Protein AF-A0A7W1DVF1-F1 (afdb_monomer_lite)

Structure (mmCIF, N/CA/C/O backbone):
data_AF-A0A7W1DVF1-F1
#
_entry.id   AF-A0A7W1DVF1-F1
#
loop_
_atom_site.group_PDB
_atom_site.id
_atom_site.type_symbol
_atom_site.label_atom_id
_atom_site.label_alt_id
_atom_site.label_comp_id
_atom_site.label_asym_id
_atom_site.label_entity_id
_atom_site.label_seq_id
_atom_site.pdbx_PDB_ins_code
_atom_site.Cartn_x
_atom_site.Cartn_y
_atom_site.Cartn_z
_atom_site.occupancy
_atom_site.B_iso_or_equiv
_atom_site.auth_seq_id
_atom_site.auth_comp_id
_atom_site.auth_asym_id
_atom_site.auth_atom_id
_atom_site.pdbx_PDB_model_num
ATOM 1 N N . MET A 1 1 ? 53.548 19.455 -92.569 1.00 39.97 1 MET A N 1
ATOM 2 C CA . MET A 1 1 ? 53.448 19.948 -91.179 1.00 39.97 1 MET A CA 1
ATOM 3 C C . MET A 1 1 ? 52.040 19.669 -90.678 1.00 39.97 1 MET A C 1
ATOM 5 O O . MET A 1 1 ? 51.101 19.777 -91.451 1.00 39.97 1 MET A O 1
ATOM 9 N N . SER A 1 2 ? 51.961 19.181 -89.444 1.00 40.06 2 SER A N 1
ATOM 10 C CA . SER A 1 2 ? 50.906 18.385 -88.811 1.00 40.06 2 SER A CA 1
ATOM 11 C C . SER A 1 2 ? 49.472 18.931 -88.834 1.00 40.06 2 SER A C 1
ATOM 13 O O . SER A 1 2 ? 49.220 20.054 -88.412 1.00 40.06 2 SER A O 1
ATOM 15 N N . HIS A 1 3 ? 48.523 18.054 -89.182 1.00 35.19 3 HIS A N 1
ATOM 16 C CA . HIS A 1 3 ? 47.129 18.127 -88.738 1.00 35.19 3 HIS A CA 1
ATOM 17 C C . HIS A 1 3 ? 47.035 17.532 -87.324 1.00 35.19 3 HIS A C 1
ATOM 19 O O . HIS A 1 3 ? 47.303 16.346 -87.136 1.00 35.19 3 HIS A O 1
ATOM 25 N N . ALA A 1 4 ? 46.682 18.346 -86.327 1.00 39.34 4 ALA A N 1
ATOM 26 C CA . ALA A 1 4 ? 46.471 17.904 -84.950 1.00 39.34 4 ALA A CA 1
ATOM 27 C C . ALA A 1 4 ? 44.970 17.738 -84.666 1.00 39.34 4 ALA A C 1
ATOM 29 O O . ALA A 1 4 ? 44.208 18.702 -84.616 1.00 39.34 4 ALA A O 1
ATOM 30 N N . THR A 1 5 ? 44.565 16.483 -84.497 1.00 39.56 5 THR A N 1
ATOM 31 C CA . THR A 1 5 ? 43.221 16.022 -84.137 1.00 39.56 5 THR A CA 1
ATOM 32 C C . THR A 1 5 ? 42.870 16.404 -82.694 1.00 39.56 5 THR A C 1
ATOM 34 O O . THR A 1 5 ? 43.594 16.060 -81.760 1.00 39.56 5 THR A O 1
ATOM 37 N N . LEU A 1 6 ? 41.731 17.080 -82.498 1.00 41.16 6 LEU A N 1
ATOM 38 C CA . LEU A 1 6 ? 41.139 17.355 -81.184 1.00 41.16 6 LEU A CA 1
ATOM 39 C C . LEU A 1 6 ? 40.682 16.053 -80.501 1.00 41.16 6 LEU A C 1
ATOM 41 O O . LEU A 1 6 ? 39.699 15.440 -80.913 1.00 41.16 6 LEU A O 1
ATOM 45 N N . ILE A 1 7 ? 41.333 15.677 -79.399 1.00 41.75 7 ILE A N 1
ATOM 46 C CA . ILE A 1 7 ? 40.832 14.656 -78.469 1.00 41.75 7 ILE A CA 1
ATOM 47 C C . ILE A 1 7 ? 39.989 15.360 -77.396 1.00 41.75 7 ILE A C 1
ATOM 49 O O . ILE A 1 7 ? 40.512 15.988 -76.474 1.00 41.75 7 ILE A O 1
ATOM 53 N N . ARG A 1 8 ? 38.660 15.251 -77.516 1.00 42.44 8 ARG A N 1
ATOM 54 C CA . ARG A 1 8 ? 37.693 15.623 -76.470 1.00 42.44 8 ARG A CA 1
ATOM 55 C C . ARG A 1 8 ? 37.901 14.708 -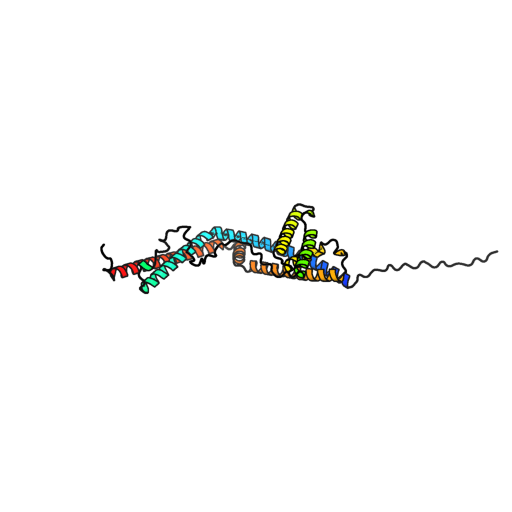75.254 1.00 42.44 8 ARG A C 1
ATOM 57 O O . ARG A 1 8 ? 37.609 13.516 -75.321 1.00 42.44 8 ARG A O 1
ATOM 64 N N . ARG A 1 9 ? 38.381 15.256 -74.134 1.00 42.12 9 ARG A N 1
ATOM 65 C CA . ARG A 1 9 ? 38.395 14.554 -72.839 1.00 42.12 9 ARG A CA 1
ATOM 66 C C . ARG A 1 9 ? 36.960 14.436 -72.311 1.00 42.12 9 ARG A C 1
ATOM 68 O O . ARG A 1 9 ? 36.291 15.443 -72.097 1.00 42.12 9 ARG A O 1
ATOM 75 N N . ARG A 1 10 ? 36.496 13.198 -72.131 1.00 43.16 10 ARG A N 1
ATOM 76 C CA . ARG A 1 10 ? 35.228 12.835 -71.478 1.00 43.16 10 ARG A CA 1
ATOM 77 C C . ARG A 1 10 ? 35.328 13.175 -69.976 1.00 43.16 10 ARG A C 1
ATOM 79 O O . ARG A 1 10 ? 36.346 12.822 -69.378 1.00 43.16 10 ARG A O 1
ATOM 86 N N . PRO A 1 11 ? 34.348 13.865 -69.366 1.00 46.62 11 PRO A N 1
ATOM 87 C CA . PRO A 1 11 ? 34.385 14.153 -67.934 1.00 46.62 11 PRO A CA 1
ATOM 88 C C . PRO A 1 11 ? 34.228 12.857 -67.117 1.00 46.62 11 PRO A C 1
ATOM 90 O O . PRO A 1 11 ? 33.552 11.934 -67.582 1.00 46.62 11 PRO A O 1
ATOM 93 N N . PRO A 1 12 ? 34.846 12.762 -65.926 1.00 47.22 12 PRO A N 1
ATOM 94 C CA . PRO A 1 12 ? 34.681 11.612 -65.045 1.00 47.22 12 PRO A CA 1
ATOM 95 C C . PRO A 1 12 ? 33.241 11.571 -64.520 1.00 47.22 12 PRO A C 1
ATOM 97 O O . PRO A 1 12 ? 32.722 12.575 -64.033 1.00 47.22 12 PRO A O 1
ATOM 100 N N . GLU A 1 13 ? 32.585 10.418 -64.646 1.00 44.38 13 GLU A N 1
ATOM 101 C CA . GLU A 1 13 ? 31.254 10.211 -64.075 1.00 44.38 13 GLU A CA 1
ATOM 102 C C . GLU A 1 13 ? 31.314 10.321 -62.543 1.00 44.38 13 GLU A C 1
ATOM 104 O O . GLU A 1 13 ? 32.261 9.815 -61.932 1.00 44.38 13 GLU A O 1
ATOM 109 N N . PRO A 1 14 ? 30.331 10.968 -61.890 1.00 43.38 14 PRO A N 1
ATOM 110 C CA . PRO A 1 14 ? 30.284 10.995 -60.441 1.00 43.38 14 PRO A CA 1
ATOM 111 C C . PRO A 1 14 ? 30.006 9.578 -59.935 1.00 43.38 14 PRO A C 1
ATOM 113 O O . PRO A 1 14 ? 28.932 9.021 -60.176 1.00 43.38 14 PRO A O 1
ATOM 116 N N . SER A 1 15 ? 30.974 9.005 -59.215 1.00 42.91 15 SER A N 1
ATOM 117 C CA . SER A 1 15 ? 30.790 7.800 -58.410 1.00 42.91 15 SER A CA 1
ATOM 118 C C . SER A 1 15 ? 29.524 7.954 -57.573 1.00 42.91 15 SER A C 1
ATOM 120 O O . SER A 1 15 ? 29.488 8.732 -56.619 1.00 42.91 15 SER A O 1
ATOM 122 N N . ARG A 1 16 ? 28.468 7.232 -57.961 1.00 39.06 16 ARG A N 1
ATOM 123 C CA . ARG A 1 16 ? 27.224 7.116 -57.201 1.00 39.06 16 ARG A CA 1
ATOM 124 C C . ARG A 1 16 ? 27.580 6.662 -55.790 1.00 39.06 16 ARG A C 1
ATOM 126 O O . ARG A 1 16 ? 27.908 5.498 -55.575 1.00 39.06 16 ARG A O 1
ATOM 133 N N . ALA A 1 17 ? 27.509 7.584 -54.835 1.00 43.47 17 ALA A N 1
ATOM 134 C CA . ALA A 1 17 ? 27.494 7.248 -53.426 1.00 43.47 17 ALA A CA 1
ATOM 135 C C . ALA A 1 17 ? 26.284 6.335 -53.201 1.00 43.47 17 ALA A C 1
ATOM 137 O O . ALA A 1 17 ? 25.136 6.770 -53.291 1.00 43.47 17 ALA A O 1
ATOM 138 N N . VAL A 1 18 ? 26.543 5.045 -52.989 1.00 44.88 18 VAL A N 1
ATOM 139 C CA . VAL A 1 18 ? 25.522 4.077 -52.595 1.00 44.88 18 VAL A CA 1
ATOM 140 C C . VAL A 1 18 ? 25.071 4.485 -51.198 1.00 44.88 18 VAL A C 1
ATOM 142 O O . VAL A 1 18 ? 25.689 4.123 -50.198 1.00 44.88 18 VAL A O 1
ATOM 145 N N . VAL A 1 19 ? 24.018 5.299 -51.126 1.00 42.88 19 VAL A N 1
ATOM 146 C CA . VAL A 1 19 ? 23.300 5.567 -49.883 1.00 42.88 19 VAL A CA 1
ATOM 147 C C . VAL A 1 19 ? 22.735 4.221 -49.446 1.00 42.88 19 VAL A C 1
ATOM 149 O O . VAL A 1 19 ? 21.757 3.745 -50.017 1.00 42.88 19 VAL A O 1
ATOM 152 N N . ARG A 1 20 ? 23.392 3.562 -48.484 1.00 49.75 20 ARG A N 1
ATOM 153 C CA . ARG A 1 20 ? 22.862 2.359 -47.838 1.00 49.75 20 ARG A CA 1
ATOM 154 C C . ARG A 1 20 ? 21.559 2.757 -47.152 1.00 49.75 20 ARG A C 1
ATOM 156 O O . ARG A 1 20 ? 21.565 3.297 -46.049 1.00 49.75 20 ARG A O 1
ATOM 163 N N . THR A 1 21 ? 20.436 2.563 -47.831 1.00 54.81 21 THR A N 1
ATOM 164 C CA . THR A 1 21 ? 19.120 2.697 -47.221 1.00 54.81 21 THR A CA 1
ATOM 165 C C . THR A 1 21 ? 19.023 1.623 -46.148 1.00 54.81 21 THR A C 1
ATOM 167 O O . THR A 1 21 ? 19.058 0.442 -46.486 1.00 54.81 21 THR A O 1
ATOM 170 N N . GLN A 1 22 ? 18.936 2.035 -44.878 1.00 62.72 22 GLN A N 1
ATOM 171 C CA . GLN A 1 22 ? 18.736 1.115 -43.754 1.00 62.72 22 GLN A CA 1
ATOM 172 C C . GLN A 1 22 ? 17.593 0.152 -44.066 1.00 62.72 22 GLN A C 1
ATOM 174 O O . GLN A 1 22 ? 16.554 0.599 -44.586 1.00 62.72 22 GLN A O 1
ATOM 179 N N . SER A 1 23 ? 17.800 -1.127 -43.750 1.00 79.56 23 SER A N 1
ATOM 180 C CA . SER A 1 23 ? 16.799 -2.171 -43.955 1.00 79.56 23 SER A CA 1
ATOM 181 C C . SER A 1 23 ? 15.522 -1.849 -43.167 1.00 79.56 23 SER A C 1
ATOM 183 O O . SER A 1 23 ? 15.525 -1.070 -42.209 1.00 79.56 23 SER A O 1
ATOM 185 N N . THR A 1 24 ? 14.391 -2.415 -43.582 1.00 83.94 24 THR A N 1
ATOM 186 C CA . THR A 1 24 ? 13.122 -2.276 -42.850 1.00 83.94 24 THR A CA 1
ATOM 187 C C . THR A 1 24 ? 13.257 -2.754 -41.402 1.00 83.94 24 THR A C 1
ATOM 189 O O . THR A 1 24 ? 12.800 -2.061 -40.494 1.00 83.94 24 THR A O 1
ATOM 192 N N . GLU A 1 25 ? 13.968 -3.862 -41.189 1.00 83.56 25 GLU A N 1
ATOM 193 C CA . GLU A 1 25 ? 14.271 -4.426 -39.869 1.00 83.56 25 GLU A CA 1
ATOM 194 C C . GLU A 1 25 ? 15.155 -3.498 -39.020 1.00 83.56 25 GLU A C 1
ATOM 196 O O . GLU A 1 25 ? 14.914 -3.333 -37.827 1.00 83.56 25 GLU A O 1
ATOM 201 N N . GLU A 1 26 ? 16.141 -2.816 -39.617 1.00 87.81 26 GLU A N 1
ATOM 202 C CA . GLU A 1 26 ? 16.994 -1.856 -38.901 1.00 87.81 26 GLU A CA 1
ATOM 203 C C . GLU A 1 26 ? 16.180 -0.665 -38.398 1.00 87.81 26 GLU A C 1
ATOM 205 O O . GLU A 1 26 ? 16.332 -0.241 -37.251 1.00 87.81 26 GLU A O 1
ATOM 210 N N . ARG A 1 27 ? 15.276 -0.136 -39.231 1.00 90.19 27 ARG A N 1
ATOM 211 C CA . ARG A 1 27 ? 14.385 0.967 -38.833 1.00 90.19 27 ARG A CA 1
ATOM 212 C C . ARG A 1 27 ? 13.442 0.547 -37.717 1.00 90.19 27 ARG A C 1
ATOM 214 O O . ARG A 1 27 ? 13.176 1.334 -36.810 1.00 90.19 27 ARG A O 1
ATOM 221 N N . GLU A 1 28 ? 12.931 -0.674 -37.788 1.00 91.50 28 GLU A N 1
ATOM 222 C CA . GLU A 1 28 ? 12.074 -1.243 -36.760 1.00 91.50 28 GLU A CA 1
ATOM 223 C C . GLU A 1 28 ? 12.817 -1.437 -35.437 1.00 91.50 28 GLU A C 1
ATOM 225 O O . GLU A 1 28 ? 12.340 -0.963 -34.406 1.00 91.50 28 GLU A O 1
ATOM 230 N N . TYR A 1 29 ? 14.024 -1.998 -35.461 1.00 90.81 29 TYR A N 1
ATOM 231 C CA . TYR A 1 29 ? 14.869 -2.103 -34.275 1.00 90.81 29 TYR A CA 1
ATOM 232 C C . TYR A 1 29 ? 15.157 -0.726 -33.654 1.00 90.81 29 TYR A C 1
ATOM 234 O O . TYR A 1 29 ? 14.958 -0.528 -32.455 1.00 90.81 29 TYR A O 1
ATOM 242 N N . GLN A 1 30 ? 15.512 0.278 -34.464 1.00 91.31 30 GLN A N 1
ATOM 243 C CA . GLN A 1 30 ? 15.707 1.653 -33.983 1.00 91.31 30 GLN A CA 1
ATOM 244 C C . GLN A 1 30 ? 14.427 2.263 -33.391 1.00 91.31 30 GLN A C 1
ATOM 246 O O . GLN A 1 30 ? 14.484 2.997 -32.401 1.00 91.31 30 GLN A O 1
ATOM 251 N N . ARG A 1 31 ? 13.255 1.953 -33.960 1.00 94.81 31 ARG A N 1
ATOM 252 C CA . ARG A 1 31 ? 11.956 2.357 -33.403 1.00 94.81 31 ARG A CA 1
ATOM 253 C C . ARG A 1 31 ? 11.731 1.727 -32.027 1.00 94.81 31 ARG A C 1
ATOM 255 O O . ARG A 1 31 ? 11.328 2.444 -31.113 1.00 94.81 31 ARG A O 1
ATOM 262 N N . ARG A 1 32 ? 12.023 0.431 -31.863 1.00 93.00 32 ARG A N 1
ATOM 263 C CA . ARG A 1 32 ? 11.903 -0.269 -30.573 1.00 93.00 32 ARG A CA 1
ATOM 264 C C . ARG A 1 32 ? 12.857 0.293 -29.523 1.00 93.00 32 ARG A C 1
ATOM 266 O O . ARG A 1 32 ? 12.416 0.551 -28.413 1.00 93.00 32 ARG A O 1
ATOM 273 N N . LEU A 1 33 ? 14.104 0.609 -29.875 1.00 90.88 33 LEU A N 1
ATOM 274 C CA . LEU A 1 33 ? 15.038 1.260 -28.944 1.00 90.88 33 LEU A CA 1
ATOM 275 C C . LEU A 1 33 ? 14.528 2.621 -28.448 1.00 90.88 33 LEU A C 1
ATOM 277 O O . LEU A 1 33 ? 14.596 2.917 -27.257 1.00 90.88 33 LEU A O 1
ATOM 281 N N . ARG A 1 34 ? 13.964 3.444 -29.342 1.00 94.31 34 ARG A N 1
ATOM 282 C CA . ARG A 1 34 ? 13.333 4.715 -28.941 1.00 94.31 34 ARG A CA 1
ATOM 283 C C . ARG A 1 34 ? 12.124 4.491 -28.035 1.00 94.31 34 ARG A C 1
ATOM 285 O O . ARG A 1 34 ? 11.906 5.285 -27.125 1.00 94.31 34 ARG A O 1
ATOM 292 N N . GLN A 1 35 ? 11.349 3.436 -28.288 1.00 95.69 35 GLN A N 1
ATOM 293 C CA . GLN A 1 35 ? 10.215 3.055 -27.451 1.00 95.69 35 GLN A CA 1
ATOM 294 C C . GLN A 1 35 ? 10.677 2.640 -26.048 1.00 95.69 35 GLN A C 1
ATOM 296 O O . GLN A 1 35 ? 10.133 3.160 -25.080 1.00 95.69 35 GLN A O 1
ATOM 301 N N . ILE A 1 36 ? 11.707 1.796 -25.935 1.00 90.62 36 ILE A N 1
ATOM 302 C CA . ILE A 1 36 ? 12.309 1.396 -24.651 1.00 90.62 36 ILE A CA 1
ATOM 303 C C . ILE A 1 36 ? 12.756 2.637 -23.872 1.00 90.62 36 ILE A C 1
ATOM 305 O O . ILE A 1 36 ? 12.280 2.865 -22.766 1.00 90.62 36 ILE A O 1
ATOM 309 N N . ALA A 1 37 ? 13.541 3.524 -24.490 1.00 87.19 37 ALA A N 1
ATOM 310 C CA . ALA A 1 37 ? 14.018 4.745 -23.836 1.00 87.19 37 ALA A CA 1
ATOM 311 C C . ALA A 1 37 ? 12.891 5.720 -23.428 1.00 87.19 37 ALA A C 1
ATOM 313 O O . ALA A 1 37 ? 13.080 6.578 -22.562 1.00 87.19 37 ALA A O 1
ATOM 314 N N . ALA A 1 38 ? 11.731 5.667 -24.089 1.00 93.62 38 ALA A N 1
ATOM 315 C CA . ALA A 1 38 ? 10.555 6.443 -23.700 1.00 93.62 38 ALA A CA 1
ATOM 316 C C . ALA A 1 38 ? 9.797 5.782 -22.539 1.00 93.62 38 ALA A C 1
ATOM 318 O O . ALA A 1 38 ? 9.299 6.487 -21.662 1.00 93.62 38 ALA A O 1
ATOM 319 N N . LEU A 1 39 ? 9.713 4.450 -22.523 1.00 91.25 39 LEU A N 1
ATOM 320 C CA . LEU A 1 39 ? 9.106 3.693 -21.431 1.00 91.25 39 LEU A CA 1
ATOM 321 C C . LEU A 1 39 ? 9.927 3.804 -20.145 1.00 91.25 39 LEU A C 1
ATOM 323 O O . LEU A 1 39 ? 9.345 4.066 -19.101 1.00 91.25 39 LEU A O 1
ATOM 327 N N . GLU A 1 40 ? 11.254 3.708 -20.229 1.00 85.38 40 GLU A N 1
ATOM 328 C CA . GLU A 1 40 ? 12.169 3.913 -19.099 1.00 85.38 40 GLU A CA 1
ATOM 329 C C . GLU A 1 40 ? 11.977 5.289 -18.458 1.00 85.38 40 GLU A C 1
ATOM 331 O O . GLU A 1 40 ? 11.838 5.398 -17.244 1.00 85.38 40 GLU A O 1
ATOM 336 N N . ARG A 1 41 ? 11.896 6.349 -19.274 1.00 88.94 41 ARG A N 1
ATOM 337 C CA . ARG A 1 41 ? 11.633 7.708 -18.777 1.00 88.94 41 ARG A CA 1
ATOM 338 C C . ARG A 1 41 ? 10.291 7.811 -18.059 1.00 88.94 41 ARG A C 1
ATOM 340 O O . ARG A 1 41 ? 10.250 8.293 -16.935 1.00 88.94 41 ARG A O 1
ATOM 347 N N . ARG A 1 42 ? 9.219 7.298 -18.671 1.00 94.25 42 ARG A N 1
ATOM 348 C CA . ARG A 1 42 ? 7.877 7.280 -18.061 1.00 94.25 42 ARG A CA 1
ATOM 349 C C . ARG A 1 42 ? 7.835 6.474 -16.767 1.00 94.25 42 ARG A C 1
ATOM 351 O O . ARG A 1 42 ? 7.114 6.849 -15.850 1.00 94.25 42 ARG A O 1
ATOM 358 N N . PHE A 1 43 ? 8.561 5.359 -16.714 1.00 90.06 43 PHE A N 1
ATOM 359 C CA . PHE A 1 43 ? 8.675 4.549 -15.510 1.00 90.06 43 PHE A CA 1
ATOM 360 C C . PHE A 1 43 ? 9.358 5.348 -14.402 1.00 90.06 43 PHE A C 1
ATOM 362 O O . PHE A 1 43 ? 8.782 5.475 -13.332 1.00 90.06 43 PHE A O 1
ATOM 369 N N . SER A 1 44 ? 10.514 5.960 -14.676 1.00 81.38 44 SER A N 1
ATOM 370 C CA . SER A 1 44 ? 11.234 6.784 -13.696 1.00 81.38 44 SER A CA 1
ATOM 371 C C . SER A 1 44 ? 10.422 7.987 -13.204 1.00 81.38 44 SER A C 1
ATOM 373 O O . SER A 1 44 ? 10.458 8.302 -12.019 1.00 81.38 44 SER A O 1
ATOM 375 N N . GLU A 1 45 ? 9.679 8.656 -14.092 1.00 92.19 45 GLU A N 1
ATOM 376 C CA . GLU A 1 45 ? 8.782 9.763 -13.727 1.00 92.19 45 GLU A CA 1
ATOM 377 C C . GLU A 1 45 ? 7.678 9.293 -12.768 1.00 92.19 45 GLU A C 1
ATOM 379 O O . GLU A 1 45 ? 7.501 9.866 -11.694 1.00 92.19 45 GLU A O 1
ATOM 384 N N . LEU A 1 46 ? 6.976 8.211 -13.120 1.00 91.44 46 LEU A N 1
ATOM 385 C CA . LEU A 1 46 ? 5.906 7.668 -12.286 1.00 91.44 46 LEU A CA 1
ATOM 386 C C . LEU A 1 46 ? 6.431 7.079 -10.969 1.00 91.44 46 LEU A C 1
ATOM 388 O O . LEU A 1 46 ? 5.769 7.199 -9.942 1.00 91.44 46 LEU A O 1
ATOM 392 N N . ASP A 1 47 ? 7.607 6.455 -10.981 1.00 90.12 47 ASP A N 1
ATOM 393 C CA . ASP A 1 47 ? 8.237 5.884 -9.788 1.00 90.12 47 ASP A CA 1
ATOM 394 C C . ASP A 1 47 ? 8.579 6.990 -8.786 1.00 90.12 47 ASP A C 1
ATOM 396 O O . ASP A 1 47 ? 8.236 6.893 -7.608 1.00 90.12 47 ASP A O 1
ATOM 400 N N . ALA A 1 48 ? 9.131 8.108 -9.268 1.00 85.88 48 ALA A N 1
ATOM 401 C CA . ALA A 1 48 ? 9.364 9.285 -8.440 1.00 85.88 48 ALA A CA 1
ATOM 402 C C . ALA A 1 48 ? 8.057 9.829 -7.831 1.00 85.88 48 ALA A C 1
ATOM 404 O O . ALA A 1 48 ? 8.017 10.131 -6.636 1.00 85.88 48 ALA A O 1
ATOM 405 N N . GLU A 1 49 ? 6.972 9.907 -8.610 1.00 95.06 49 GLU A N 1
ATOM 406 C CA . GLU A 1 49 ? 5.656 10.312 -8.093 1.00 95.06 49 GLU A CA 1
ATOM 407 C C . GLU A 1 49 ? 5.132 9.357 -7.011 1.00 95.06 49 GLU A C 1
ATOM 409 O O . GLU A 1 49 ? 4.631 9.802 -5.974 1.00 95.06 49 GLU A O 1
ATOM 414 N N . VAL A 1 50 ? 5.257 8.046 -7.226 1.00 89.94 50 VAL A N 1
ATOM 415 C CA . VAL A 1 50 ? 4.859 7.011 -6.265 1.00 89.94 50 VAL A CA 1
ATOM 416 C C . VAL A 1 50 ? 5.660 7.124 -4.970 1.00 89.94 50 VAL A C 1
ATOM 418 O O . VAL A 1 50 ? 5.076 7.049 -3.887 1.00 89.94 50 VAL A O 1
ATOM 421 N N . VAL A 1 51 ? 6.976 7.328 -5.056 1.00 88.25 51 VAL A N 1
ATOM 422 C CA . VAL A 1 51 ? 7.854 7.498 -3.889 1.00 88.25 51 VAL A CA 1
ATOM 423 C C . VAL A 1 51 ? 7.452 8.730 -3.081 1.00 88.25 51 VAL A C 1
ATOM 425 O O . VAL A 1 51 ? 7.293 8.633 -1.862 1.00 88.25 51 VAL A O 1
ATOM 428 N N . VAL A 1 52 ? 7.224 9.868 -3.745 1.00 93.44 52 VAL A N 1
ATOM 429 C CA . VAL A 1 52 ? 6.766 11.101 -3.086 1.00 93.44 52 VAL A CA 1
ATOM 430 C C . VAL A 1 52 ? 5.420 10.880 -2.399 1.00 93.44 52 VAL A C 1
ATOM 432 O O . VAL A 1 52 ? 5.263 11.222 -1.225 1.00 93.44 52 VAL A O 1
ATOM 435 N N . LEU A 1 53 ? 4.464 10.256 -3.094 1.00 95.00 53 LEU A N 1
ATOM 436 C CA . LEU A 1 53 ? 3.141 9.979 -2.546 1.00 95.00 53 LEU A CA 1
ATOM 437 C C . LEU A 1 53 ? 3.213 9.050 -1.327 1.00 95.00 53 LEU A C 1
ATOM 439 O O . LEU A 1 53 ? 2.622 9.352 -0.295 1.00 95.00 53 LEU A O 1
ATOM 443 N N . ARG A 1 54 ? 3.963 7.945 -1.408 1.00 94.31 54 ARG A N 1
ATOM 444 C CA . ARG A 1 54 ? 4.178 7.032 -0.272 1.00 94.31 54 ARG A CA 1
ATOM 445 C C . ARG A 1 54 ? 4.792 7.746 0.924 1.00 94.31 54 ARG A C 1
ATOM 447 O O . ARG A 1 54 ? 4.337 7.528 2.043 1.00 94.31 54 ARG A O 1
ATOM 454 N N . GLY A 1 55 ? 5.791 8.595 0.689 1.00 92.12 55 GLY A N 1
ATOM 455 C CA . GLY A 1 55 ? 6.422 9.391 1.736 1.00 92.12 55 GLY A CA 1
ATOM 456 C C . GLY A 1 55 ? 5.419 10.299 2.446 1.00 92.12 55 GLY A C 1
ATOM 457 O O . GLY A 1 55 ? 5.328 10.262 3.672 1.00 92.12 55 GLY A O 1
ATOM 458 N N . ALA A 1 56 ? 4.616 11.047 1.685 1.00 95.38 56 ALA A N 1
ATOM 459 C CA . ALA A 1 56 ? 3.585 11.926 2.236 1.00 95.38 56 ALA A CA 1
ATOM 460 C C . ALA A 1 56 ? 2.522 11.150 3.034 1.00 95.38 56 ALA A C 1
ATOM 462 O O . ALA A 1 56 ? 2.199 11.517 4.164 1.00 95.38 56 ALA A O 1
ATOM 463 N N . LEU A 1 57 ? 2.022 10.036 2.488 1.00 96.81 57 LEU A N 1
ATOM 464 C CA . LEU A 1 57 ? 1.030 9.200 3.170 1.00 96.81 57 LEU A CA 1
ATOM 465 C C . LEU A 1 57 ? 1.590 8.538 4.433 1.00 96.81 57 LEU A C 1
ATOM 467 O O . LEU A 1 57 ? 0.877 8.444 5.426 1.00 96.81 57 LEU A O 1
ATOM 471 N N . GLY A 1 58 ? 2.852 8.103 4.416 1.00 95.00 58 GLY A N 1
ATOM 472 C CA . GLY A 1 58 ? 3.519 7.528 5.584 1.00 95.00 58 GLY A CA 1
ATOM 473 C C . GLY A 1 58 ? 3.711 8.548 6.707 1.00 95.00 58 GLY A C 1
ATOM 474 O O . GLY A 1 58 ? 3.427 8.246 7.864 1.00 95.00 58 GLY A O 1
ATOM 475 N N . GLN A 1 59 ? 4.119 9.774 6.368 1.00 96.25 59 GLN A N 1
ATOM 476 C CA . GLN A 1 59 ? 4.224 10.869 7.337 1.00 96.25 59 GLN A CA 1
ATOM 477 C C . GLN A 1 59 ? 2.860 11.209 7.941 1.00 96.25 59 GLN A C 1
ATOM 479 O O . GLN A 1 59 ? 2.728 11.271 9.161 1.00 96.25 59 GLN A O 1
ATOM 484 N N . PHE A 1 60 ? 1.829 11.359 7.106 1.00 96.88 60 PHE A N 1
ATOM 485 C CA . PHE A 1 60 ? 0.477 11.634 7.588 1.00 96.88 60 PHE A CA 1
ATOM 486 C C . PHE A 1 60 ? -0.069 10.500 8.466 1.00 96.88 60 PHE A C 1
ATOM 488 O O . PHE A 1 60 ? -0.620 10.764 9.529 1.00 96.88 60 PHE A O 1
ATOM 495 N N . ALA A 1 61 ? 0.139 9.239 8.078 1.00 95.19 61 ALA A N 1
ATOM 496 C CA . ALA A 1 61 ? -0.259 8.091 8.888 1.00 95.19 61 ALA A CA 1
ATOM 497 C C . ALA A 1 61 ? 0.430 8.086 10.261 1.00 95.19 61 ALA A C 1
ATOM 499 O O . ALA A 1 61 ? -0.221 7.786 11.256 1.00 95.19 61 ALA A O 1
ATOM 500 N N . SER A 1 62 ? 1.708 8.472 10.333 1.00 96.12 62 SER A N 1
ATOM 501 C CA . SER A 1 62 ? 2.420 8.620 11.606 1.00 96.12 62 SER A CA 1
ATOM 502 C C . SER A 1 62 ? 1.852 9.747 12.470 1.00 96.12 62 SER A C 1
ATOM 504 O O . SER A 1 62 ? 1.791 9.589 13.686 1.00 96.12 62 SER A O 1
ATOM 506 N N . ILE A 1 63 ? 1.414 10.858 11.869 1.00 94.44 63 ILE A N 1
ATOM 507 C CA . ILE A 1 63 ? 0.726 11.939 12.592 1.00 94.44 63 ILE A CA 1
ATOM 508 C C . ILE A 1 63 ? -0.615 11.438 13.139 1.00 94.44 63 ILE A C 1
ATOM 510 O O . ILE A 1 63 ? -0.917 11.672 14.307 1.00 94.44 63 ILE A O 1
ATOM 514 N N . CYS A 1 64 ? -1.401 10.719 12.329 1.00 93.12 64 CYS A N 1
ATOM 515 C CA . CYS A 1 64 ? -2.642 10.098 12.791 1.00 93.12 64 CYS A CA 1
ATOM 516 C C . CYS A 1 64 ? -2.382 9.148 13.964 1.00 93.12 64 CYS A C 1
ATOM 518 O O . CYS A 1 64 ? -3.046 9.256 14.987 1.00 93.12 64 CYS A O 1
ATOM 520 N N . ASP A 1 65 ? -1.410 8.247 13.835 1.00 93.25 65 ASP A N 1
ATOM 521 C CA . ASP A 1 65 ? -1.083 7.267 14.871 1.00 93.25 65 ASP A CA 1
ATOM 522 C C . ASP A 1 65 ? -0.632 7.941 16.175 1.00 93.25 65 ASP A C 1
ATOM 524 O O . ASP A 1 65 ? -1.155 7.633 17.240 1.00 93.25 65 ASP A O 1
ATOM 528 N N . ALA A 1 66 ? 0.235 8.954 16.094 1.00 93.81 66 ALA A N 1
ATOM 529 C CA . ALA A 1 66 ? 0.668 9.715 17.265 1.00 93.81 66 ALA A CA 1
ATOM 530 C C . ALA A 1 66 ? -0.477 10.486 17.944 1.00 93.81 66 ALA A C 1
ATOM 532 O O . ALA A 1 66 ? -0.433 10.711 19.151 1.00 93.81 66 ALA A O 1
ATOM 533 N N . ARG A 1 67 ? -1.487 10.919 17.179 1.00 92.88 67 ARG A N 1
ATOM 534 C CA . ARG A 1 67 ? -2.617 11.691 17.708 1.00 92.88 67 ARG A CA 1
ATOM 535 C C . ARG A 1 67 ? -3.707 10.805 18.305 1.00 92.88 67 ARG A C 1
ATOM 537 O O . ARG A 1 67 ? -4.272 11.156 19.332 1.00 92.88 67 ARG A O 1
ATOM 544 N N . VAL A 1 68 ? -4.024 9.685 17.656 1.00 94.75 68 VAL A N 1
ATOM 545 C CA . VAL A 1 68 ? -5.222 8.886 17.970 1.00 94.75 68 VAL A CA 1
ATOM 546 C C . VAL A 1 68 ? -4.950 7.405 18.240 1.00 94.75 68 VAL A C 1
ATOM 548 O O . VAL A 1 68 ? -5.883 6.651 18.523 1.00 94.75 68 VAL A O 1
ATOM 551 N N . GLY A 1 69 ? -3.695 6.960 18.158 1.00 92.31 69 GLY A N 1
ATOM 552 C CA . GLY A 1 69 ? -3.301 5.563 18.360 1.00 92.31 69 GLY A CA 1
ATOM 553 C C . GLY A 1 69 ? -3.649 5.044 19.755 1.00 92.31 69 GLY A C 1
ATOM 554 O O . GLY A 1 69 ? -4.205 3.948 19.889 1.00 92.31 69 GLY A O 1
ATOM 555 N N . ASP A 1 70 ? -3.430 5.864 20.784 1.00 93.56 70 ASP A N 1
ATOM 556 C CA . ASP A 1 70 ? -3.787 5.532 22.167 1.00 93.56 70 ASP A CA 1
ATOM 557 C C . ASP A 1 70 ? -5.307 5.430 22.344 1.00 93.56 70 ASP A C 1
ATOM 559 O O . ASP A 1 70 ? -5.805 4.447 22.894 1.00 93.56 70 ASP A O 1
ATOM 563 N N . LEU A 1 71 ? -6.068 6.377 21.782 1.00 93.81 71 LEU A N 1
ATOM 564 C CA . LEU A 1 71 ? -7.536 6.354 21.806 1.00 93.81 71 LEU A CA 1
ATOM 565 C C . LEU A 1 71 ? -8.104 5.111 21.110 1.00 93.81 71 LEU A C 1
ATOM 567 O O . LEU A 1 71 ? -9.037 4.481 21.612 1.00 93.81 71 LEU A O 1
ATOM 571 N N . LEU A 1 72 ? -7.539 4.717 19.966 1.00 93.75 72 LEU A N 1
ATOM 572 C CA . LEU A 1 72 ? -7.926 3.493 19.261 1.00 93.75 72 LEU A CA 1
ATOM 573 C C . LEU A 1 72 ? -7.625 2.240 20.086 1.00 93.75 72 LEU A C 1
ATOM 575 O O . LEU A 1 72 ? -8.441 1.314 20.121 1.00 93.75 72 LEU A O 1
ATOM 579 N N . SER A 1 73 ? -6.462 2.199 20.732 1.00 95.25 73 SER A N 1
ATOM 580 C CA . SER A 1 73 ? -6.047 1.083 21.584 1.00 95.25 73 SER A CA 1
ATOM 581 C C . SER A 1 73 ? -6.960 0.949 22.799 1.00 95.25 73 SER A C 1
ATOM 583 O O . SER A 1 73 ? -7.437 -0.152 23.094 1.00 95.25 73 SER A O 1
ATOM 585 N N . GLU A 1 74 ? -7.306 2.070 23.426 1.00 95.69 74 GLU A N 1
ATOM 586 C CA . GLU A 1 74 ? -8.218 2.096 24.562 1.00 95.69 74 GLU A CA 1
ATOM 587 C C . GLU A 1 74 ? -9.650 1.737 24.147 1.00 95.69 74 GLU A C 1
ATOM 589 O O . GLU A 1 74 ? -10.299 0.905 24.783 1.00 95.69 74 GLU A O 1
ATOM 594 N N . LEU A 1 75 ? -10.125 2.227 22.998 1.00 95.44 75 LEU A N 1
ATOM 595 C CA . LEU A 1 75 ? -11.422 1.824 22.453 1.00 95.44 75 LEU A CA 1
ATOM 596 C C . LEU A 1 75 ? -11.481 0.313 22.193 1.00 95.44 75 LEU A C 1
ATOM 598 O O . LEU A 1 75 ? -12.497 -0.324 22.492 1.00 95.44 75 LEU A O 1
ATOM 602 N N . ARG A 1 76 ? -10.404 -0.288 21.668 1.00 95.19 76 ARG A N 1
ATOM 603 C CA . ARG A 1 76 ? -10.297 -1.748 21.486 1.00 95.19 76 ARG A CA 1
ATOM 604 C C . ARG A 1 76 ? -10.293 -2.482 22.823 1.00 95.19 76 ARG A C 1
ATOM 606 O O . ARG A 1 76 ? -10.950 -3.517 22.933 1.00 95.19 76 ARG A O 1
ATOM 613 N N . ARG A 1 77 ? -9.580 -1.976 23.834 1.00 95.62 77 ARG A N 1
ATOM 614 C CA . ARG A 1 77 ? -9.581 -2.534 25.195 1.00 95.62 77 ARG A CA 1
ATOM 615 C C . ARG A 1 77 ? -10.994 -2.539 25.777 1.00 95.62 77 ARG A C 1
ATOM 617 O O . ARG A 1 77 ? -11.520 -3.613 26.061 1.00 95.62 77 ARG A O 1
ATOM 624 N N . VAL A 1 78 ? -11.639 -1.378 25.863 1.00 94.81 78 VAL A N 1
ATOM 625 C CA . VAL A 1 78 ? -12.989 -1.230 26.432 1.00 94.81 78 VAL A CA 1
ATOM 626 C C . VAL A 1 78 ? -14.016 -2.057 25.655 1.00 94.81 78 VAL A C 1
ATOM 628 O O . VAL A 1 78 ? -14.876 -2.703 26.251 1.00 94.81 78 VAL A O 1
ATOM 631 N N . SER A 1 79 ? -13.909 -2.111 24.325 1.00 93.62 79 SER A N 1
ATOM 632 C CA . SER A 1 79 ? -14.809 -2.926 23.500 1.00 93.62 79 SER A CA 1
ATOM 633 C C . SER A 1 79 ? -14.660 -4.427 23.767 1.00 93.62 79 SER A C 1
ATOM 635 O O . SER A 1 79 ? -15.668 -5.134 23.802 1.00 93.62 79 SER A O 1
ATOM 637 N N . ARG A 1 80 ? -13.430 -4.918 23.986 1.00 95.19 80 ARG A N 1
ATOM 638 C CA . ARG A 1 80 ? -13.177 -6.319 24.369 1.00 95.19 80 ARG A CA 1
ATOM 639 C C . ARG A 1 80 ? -13.764 -6.638 25.740 1.00 95.19 80 ARG A C 1
ATOM 641 O O . ARG A 1 80 ? -14.458 -7.643 25.867 1.00 95.19 80 ARG A O 1
ATOM 648 N N . LEU A 1 81 ? -13.565 -5.759 26.724 1.00 94.75 81 LEU A N 1
ATOM 649 C CA . LEU A 1 81 ? -14.178 -5.903 28.048 1.00 94.75 81 LEU A CA 1
ATOM 650 C C . LEU A 1 81 ? -15.708 -5.943 27.950 1.00 94.75 81 LEU A C 1
ATOM 652 O O . LEU A 1 81 ? -16.351 -6.815 28.530 1.00 94.75 81 LEU A O 1
ATOM 656 N N . ALA A 1 82 ? -16.307 -5.050 27.157 1.00 93.88 82 ALA A N 1
ATOM 657 C CA . ALA A 1 82 ? -17.754 -5.038 26.964 1.00 93.88 82 ALA A CA 1
ATOM 658 C C . ALA A 1 82 ? -18.258 -6.350 26.340 1.00 93.88 82 ALA A C 1
ATOM 660 O O . ALA A 1 82 ? -19.292 -6.864 26.758 1.00 93.88 82 ALA A O 1
ATOM 661 N N . ALA A 1 83 ? -17.534 -6.917 25.371 1.00 93.50 83 ALA A N 1
ATOM 662 C CA . ALA A 1 83 ? -17.888 -8.204 24.776 1.00 93.50 83 ALA A CA 1
ATOM 663 C C . ALA A 1 83 ? -17.792 -9.369 25.783 1.00 93.50 83 ALA A C 1
ATOM 665 O O . ALA A 1 83 ? -18.676 -10.226 25.796 1.00 93.50 83 ALA A O 1
ATOM 666 N N . ASP A 1 84 ? -16.775 -9.389 26.651 1.00 94.38 84 ASP A N 1
ATOM 667 C CA . ASP A 1 84 ? -16.638 -10.398 27.715 1.00 94.38 84 ASP A CA 1
ATOM 668 C C . ASP A 1 84 ? -17.819 -10.343 28.696 1.00 94.38 84 ASP A C 1
ATOM 670 O O . ASP A 1 84 ? -18.517 -11.342 28.900 1.00 94.38 84 ASP A O 1
ATOM 674 N N . TYR A 1 85 ? -18.137 -9.159 29.226 1.00 93.75 85 TYR A N 1
ATOM 675 C CA . TYR A 1 85 ? -19.279 -9.002 30.130 1.00 93.75 85 TYR A CA 1
ATOM 676 C C . TYR A 1 85 ? -20.620 -9.324 29.460 1.00 93.75 85 TYR A C 1
ATOM 678 O O . TYR A 1 85 ? -21.504 -9.905 30.094 1.00 93.75 85 TYR A O 1
ATOM 686 N N . GLU A 1 86 ? -20.786 -9.003 28.177 1.00 94.06 86 GLU A N 1
ATOM 687 C CA . GLU A 1 86 ? -21.973 -9.388 27.414 1.00 94.06 86 GLU A CA 1
ATOM 688 C C . GLU A 1 86 ? -22.134 -10.911 27.339 1.00 94.06 86 GLU A C 1
ATOM 690 O O . GLU A 1 86 ? -23.215 -11.429 27.642 1.00 94.06 86 GLU A O 1
ATOM 695 N N . GLN A 1 87 ? -21.061 -11.643 27.026 1.00 92.75 87 GLN A N 1
ATOM 696 C CA . GLN A 1 87 ? -21.081 -13.107 27.011 1.00 92.75 87 GLN A CA 1
ATOM 697 C C . GLN A 1 87 ? -21.384 -13.691 28.396 1.00 92.75 87 GLN A C 1
ATOM 699 O O . GLN A 1 87 ? -22.177 -14.629 28.508 1.00 92.75 87 GLN A O 1
ATOM 704 N N . ARG A 1 88 ? -20.813 -13.129 29.467 1.00 91.75 88 ARG A N 1
ATOM 705 C CA . ARG A 1 88 ? -21.066 -13.577 30.848 1.00 91.75 88 ARG A CA 1
ATOM 706 C C . ARG A 1 88 ? -22.518 -13.388 31.261 1.00 91.75 88 ARG A C 1
ATOM 708 O O . ARG A 1 88 ? -23.132 -14.323 31.776 1.00 91.75 88 ARG A O 1
ATOM 715 N N . VAL A 1 89 ? -23.091 -12.213 30.996 1.00 90.75 89 VAL A N 1
ATOM 716 C CA . VAL A 1 89 ? -24.510 -11.934 31.265 1.00 90.75 89 VAL A CA 1
ATOM 717 C C . VAL A 1 89 ? -25.402 -12.906 30.493 1.00 90.75 89 VAL A C 1
ATOM 719 O O . VAL A 1 89 ? -26.343 -13.453 31.067 1.00 90.75 89 VAL A O 1
ATOM 722 N N . GLN A 1 90 ? -25.104 -13.166 29.217 1.00 89.69 90 GLN A N 1
ATOM 723 C CA . GLN A 1 90 ? -25.855 -14.141 28.421 1.00 89.69 90 GLN A CA 1
ATOM 724 C C . GLN A 1 90 ? -25.757 -15.552 29.012 1.00 89.69 90 GLN A C 1
ATOM 726 O O . GLN A 1 90 ? -26.782 -16.194 29.230 1.00 89.69 90 GLN A O 1
ATOM 731 N N . ARG A 1 91 ? -24.552 -16.030 29.341 1.00 90.12 91 ARG A N 1
ATOM 732 C CA . ARG A 1 91 ? -24.353 -17.362 29.935 1.00 90.12 91 ARG A CA 1
ATOM 733 C C . ARG A 1 91 ? -25.078 -17.517 31.274 1.00 90.12 91 ARG A C 1
ATOM 735 O O . ARG A 1 91 ? -25.731 -18.539 31.483 1.00 90.12 91 ARG A O 1
ATOM 742 N N . LEU A 1 92 ? -25.040 -16.507 32.148 1.00 87.19 92 LEU A N 1
ATOM 743 C CA . LEU A 1 92 ? -25.806 -16.522 33.400 1.00 87.19 92 LEU A CA 1
ATOM 744 C C . LEU A 1 92 ? -27.315 -16.618 33.145 1.00 87.19 92 LEU A C 1
ATOM 746 O O . LEU A 1 92 ? -27.988 -17.415 33.797 1.00 87.19 92 LEU A O 1
ATOM 750 N N . ARG A 1 93 ? -27.839 -15.865 32.168 1.00 85.38 93 ARG A N 1
ATOM 751 C CA . ARG A 1 93 ? -29.256 -15.931 31.766 1.00 85.38 93 ARG A CA 1
ATOM 752 C C . ARG A 1 93 ? -29.653 -17.307 31.229 1.00 85.38 93 ARG A C 1
ATOM 754 O O . ARG A 1 93 ? -30.765 -17.749 31.488 1.00 85.38 93 ARG A O 1
ATOM 761 N N . PHE A 1 94 ? -28.748 -18.000 30.538 1.00 86.19 94 PHE A N 1
ATOM 762 C CA . PHE A 1 94 ? -28.945 -19.381 30.080 1.00 86.19 94 PHE A CA 1
ATOM 763 C C . PHE A 1 94 ? -28.666 -20.443 31.157 1.00 86.19 94 PHE A C 1
ATOM 765 O O . PHE A 1 94 ? -28.682 -21.635 30.865 1.00 86.19 94 PHE A O 1
ATOM 772 N N . GLY A 1 95 ? -28.417 -20.040 32.406 1.00 82.56 95 GLY A N 1
ATOM 773 C CA . GLY A 1 95 ? -28.301 -20.961 33.532 1.00 82.56 95 GLY A CA 1
ATOM 774 C C . GLY A 1 95 ? -26.902 -21.540 33.769 1.00 82.56 95 GLY A C 1
ATOM 775 O O . GLY A 1 95 ? -26.748 -22.373 34.662 1.00 82.56 95 GLY A O 1
ATOM 776 N N . TYR A 1 96 ? -25.859 -21.082 33.073 1.00 83.62 96 TYR A N 1
ATOM 777 C CA . TYR A 1 96 ? -24.489 -21.562 33.306 1.00 83.62 96 TYR A CA 1
ATOM 778 C C . TYR A 1 96 ? -23.971 -21.133 34.685 1.00 83.62 96 TYR A C 1
ATOM 780 O O . TYR A 1 96 ? -24.119 -19.960 35.024 1.00 83.62 96 TYR A O 1
ATOM 788 N N . PRO A 1 97 ? -23.373 -22.026 35.496 1.00 79.81 97 PRO A N 1
ATOM 789 C CA . PRO A 1 97 ? -22.885 -21.680 36.831 1.00 79.81 97 PRO A CA 1
ATOM 790 C C . PRO A 1 97 ? -21.728 -20.664 36.766 1.00 79.81 97 PRO A C 1
ATOM 792 O O . PRO A 1 97 ? -20.880 -20.779 35.877 1.00 79.81 97 PRO A O 1
ATOM 795 N N . PRO A 1 98 ? -21.676 -19.689 37.695 1.00 77.12 98 PRO A N 1
ATOM 796 C CA . PRO A 1 98 ? -20.692 -18.605 37.670 1.00 77.12 98 PRO A CA 1
ATOM 797 C C . PRO A 1 98 ? -19.246 -19.107 37.770 1.00 77.12 98 PRO A C 1
ATOM 799 O O . PRO A 1 98 ? -18.385 -18.607 37.053 1.00 77.12 98 PRO A O 1
ATOM 802 N N . ASP A 1 99 ? -18.995 -20.165 38.544 1.00 77.69 99 ASP A N 1
ATOM 803 C CA . ASP A 1 99 ? -17.655 -20.738 38.749 1.00 77.69 99 ASP A CA 1
ATOM 804 C C . ASP A 1 99 ? -17.023 -21.283 37.456 1.00 77.69 99 ASP A C 1
ATOM 806 O O . ASP A 1 99 ? -15.807 -21.414 37.351 1.00 77.69 99 ASP A O 1
ATOM 810 N N . ARG A 1 100 ? -17.844 -21.580 36.436 1.00 78.12 100 ARG A N 1
ATOM 811 C CA . ARG A 1 100 ? -17.384 -22.043 35.116 1.00 78.12 100 ARG A CA 1
ATOM 812 C C . ARG A 1 100 ? -17.181 -20.916 34.102 1.00 78.12 100 ARG A C 1
ATOM 814 O O . ARG A 1 100 ? -16.830 -21.194 32.958 1.00 78.12 100 ARG A O 1
ATOM 821 N N . LEU A 1 101 ? -17.423 -19.661 34.482 1.00 77.06 101 LEU A N 1
ATOM 822 C CA . LEU A 1 101 ? -17.242 -18.504 33.598 1.00 77.06 101 LEU A CA 1
ATOM 823 C C . LEU A 1 101 ? -15.799 -17.974 33.588 1.00 77.06 101 LEU A C 1
ATOM 825 O O . LEU A 1 101 ? -15.491 -17.121 32.761 1.00 77.06 101 LEU A O 1
ATOM 829 N N . GLY A 1 102 ? -14.921 -18.469 34.468 1.00 79.88 102 GLY A N 1
ATOM 830 C CA . GLY A 1 102 ? -13.566 -17.934 34.645 1.00 79.88 102 GLY A CA 1
ATOM 831 C C . GLY A 1 102 ? -13.564 -16.523 35.250 1.00 79.88 102 GLY A C 1
ATOM 832 O O . GLY A 1 102 ? -14.624 -15.951 35.515 1.00 79.88 102 GLY A O 1
ATOM 833 N N . ARG A 1 103 ? -12.380 -15.939 35.464 1.00 81.06 103 ARG A N 1
ATOM 834 C CA . ARG A 1 103 ? -12.258 -14.547 35.941 1.00 81.06 103 ARG A CA 1
ATOM 835 C C . ARG A 1 103 ? -12.594 -13.549 34.820 1.00 81.06 103 ARG A C 1
ATOM 837 O O . ARG A 1 103 ? -12.276 -13.859 33.670 1.00 81.06 103 ARG A O 1
ATOM 844 N N . PRO A 1 104 ? -13.274 -12.423 35.110 1.00 79.94 104 PRO A N 1
ATOM 845 C CA . PRO A 1 104 ? -13.456 -11.307 34.175 1.00 79.94 104 PRO A CA 1
ATOM 846 C C . PRO A 1 104 ? -12.141 -10.835 33.554 1.00 79.94 104 PRO A C 1
ATOM 848 O O . PRO A 1 104 ? -11.105 -10.885 34.209 1.00 79.94 104 PRO A O 1
ATOM 851 N N . LEU A 1 105 ? -12.174 -10.371 32.301 1.00 80.38 105 LEU A N 1
ATOM 852 C CA . LEU A 1 105 ? -10.959 -9.901 31.618 1.00 80.38 105 LEU A CA 1
ATOM 853 C C . LEU A 1 105 ? -10.322 -8.657 32.262 1.00 80.38 105 LEU A C 1
ATOM 855 O O . LEU A 1 105 ? -9.144 -8.419 32.048 1.00 80.38 105 LEU A O 1
ATOM 859 N N . ASP A 1 106 ? -11.075 -7.856 33.014 1.00 78.81 106 ASP A N 1
ATOM 860 C CA . ASP A 1 106 ? -10.566 -6.706 33.777 1.00 78.81 106 ASP A CA 1
ATOM 861 C C . ASP A 1 106 ? -9.980 -7.088 35.150 1.00 78.81 106 ASP A C 1
ATOM 863 O O . ASP A 1 106 ? -9.323 -6.262 35.778 1.00 78.81 106 ASP A O 1
ATOM 867 N N . GLU A 1 107 ? -10.208 -8.324 35.605 1.00 71.62 107 GLU A N 1
ATOM 868 C CA . GLU A 1 107 ? -9.669 -8.902 36.849 1.00 71.62 107 GLU A CA 1
ATOM 869 C C . GLU A 1 107 ? -8.618 -9.994 36.590 1.00 71.62 107 GLU A C 1
ATOM 871 O O . GLU A 1 107 ? -7.952 -10.464 37.516 1.00 71.62 107 GLU A O 1
ATOM 876 N N . ALA A 1 108 ? -8.501 -10.455 35.345 1.00 68.25 108 ALA A N 1
ATOM 877 C CA . ALA A 1 108 ? -7.374 -11.251 34.906 1.00 68.25 108 ALA A CA 1
ATOM 878 C C . ALA A 1 108 ? -6.166 -10.315 34.889 1.00 68.25 108 ALA A C 1
ATOM 880 O O . ALA A 1 108 ? -6.151 -9.358 34.118 1.00 68.25 108 ALA A O 1
ATOM 881 N N . ASP A 1 109 ? -5.198 -10.554 35.776 1.00 53.38 109 ASP A N 1
ATOM 882 C CA . ASP A 1 109 ? -3.934 -9.825 35.761 1.00 53.38 109 ASP A CA 1
ATOM 883 C C . ASP A 1 109 ? -3.404 -9.815 34.319 1.00 53.38 109 ASP A C 1
ATOM 885 O O . ASP A 1 109 ? -3.296 -10.875 33.693 1.00 53.38 109 ASP A O 1
ATOM 889 N N . ASP A 1 110 ? -3.120 -8.619 33.792 1.00 50.53 110 ASP A N 1
ATOM 890 C CA . ASP A 1 110 ? -2.390 -8.419 32.540 1.00 50.53 110 ASP A CA 1
ATOM 891 C C . ASP A 1 110 ? -0.963 -8.962 32.751 1.00 50.53 110 ASP A C 1
ATOM 893 O O . ASP A 1 110 ? -0.010 -8.202 32.914 1.00 50.53 110 ASP A O 1
ATOM 897 N N . ASP A 1 111 ? -0.801 -10.285 32.819 1.00 47.22 111 ASP A N 1
ATOM 898 C CA . ASP A 1 111 ? 0.490 -10.929 32.647 1.00 47.22 111 ASP A CA 1
ATOM 899 C C . ASP A 1 111 ? 0.866 -10.743 31.170 1.00 47.22 111 ASP A C 1
ATOM 901 O O . ASP A 1 111 ? 0.234 -11.355 30.299 1.00 47.22 111 ASP A O 1
ATOM 905 N N . P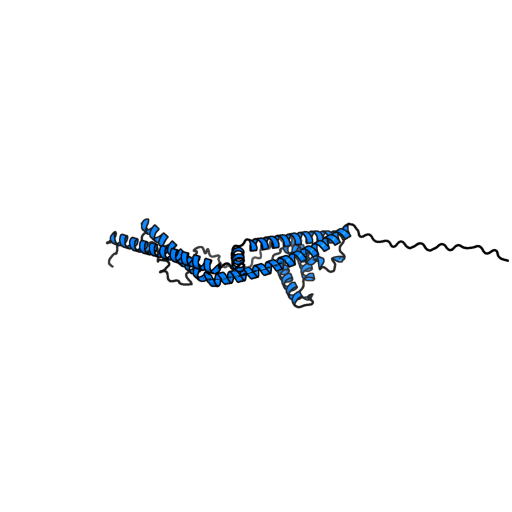RO A 1 112 ? 1.885 -9.924 30.847 1.00 48.00 112 PRO A N 1
ATOM 906 C CA . PRO A 1 112 ? 2.297 -9.676 29.468 1.00 48.00 112 PRO A CA 1
ATOM 907 C C . PRO A 1 112 ? 2.781 -10.950 28.755 1.00 48.00 112 PRO A C 1
ATOM 909 O O . PRO A 1 112 ? 3.017 -10.917 27.547 1.00 48.00 112 PRO A O 1
ATOM 912 N N . PHE A 1 113 ? 2.943 -12.058 29.491 1.00 44.19 113 PHE A N 1
ATOM 913 C CA . PHE A 1 113 ? 3.340 -13.371 28.993 1.00 44.19 113 PHE A CA 1
ATOM 914 C C . PHE A 1 113 ? 2.210 -14.403 28.920 1.00 44.19 113 PHE A C 1
ATOM 916 O O . PHE A 1 113 ? 2.437 -15.487 28.377 1.00 44.19 113 PHE A O 1
ATOM 923 N N . SER A 1 114 ? 0.991 -14.094 29.374 1.00 41.62 114 SER A N 1
ATOM 924 C CA . SER A 1 114 ? -0.161 -14.977 29.154 1.00 41.62 114 SER A CA 1
ATOM 925 C C . SER A 1 114 ? -0.689 -14.809 27.731 1.00 41.62 114 SER A C 1
ATOM 927 O O . SER A 1 114 ? -1.704 -14.169 27.461 1.00 41.62 114 SER A O 1
ATOM 929 N N . VAL A 1 115 ? 0.035 -15.411 26.791 1.00 39.19 115 VAL A N 1
ATOM 930 C CA . VAL A 1 115 ? -0.482 -15.737 25.463 1.00 39.19 115 VAL A CA 1
ATOM 931 C C . VAL A 1 115 ? -1.717 -16.623 25.675 1.00 39.19 115 VAL A C 1
ATOM 933 O O . VAL A 1 115 ? -1.602 -17.643 26.360 1.00 39.19 115 VAL A O 1
ATOM 936 N N . PRO A 1 116 ? -2.901 -16.286 25.128 1.00 38.19 116 PRO A N 1
ATOM 937 C CA . PRO A 1 116 ? -3.995 -17.242 25.055 1.00 38.19 116 PRO A CA 1
ATOM 938 C C . PRO A 1 116 ? -3.468 -18.478 24.333 1.00 38.19 116 PRO A C 1
ATOM 940 O O . PRO A 1 116 ? -3.066 -18.383 23.175 1.00 38.19 116 PRO A O 1
ATOM 943 N N . GLY A 1 117 ? -3.394 -19.601 25.047 1.00 35.34 117 GLY A N 1
ATOM 944 C CA . GLY A 1 117 ? -2.950 -20.868 24.491 1.00 35.34 117 GLY A CA 1
ATOM 945 C C . GLY A 1 117 ? -3.836 -21.246 23.313 1.00 35.34 117 GLY A C 1
ATOM 946 O O . GLY A 1 117 ? -4.945 -21.743 23.502 1.00 35.34 117 GLY A O 1
ATOM 947 N N . ASP A 1 118 ? -3.333 -21.003 22.106 1.00 31.05 118 ASP A N 1
ATOM 948 C CA . ASP A 1 118 ? -3.664 -21.807 20.941 1.00 31.05 118 ASP A CA 1
ATOM 949 C C . ASP A 1 118 ? -3.134 -23.209 21.241 1.00 31.05 118 ASP A C 1
ATOM 951 O O . ASP A 1 118 ? -1.975 -23.550 20.997 1.00 31.05 118 ASP A O 1
ATOM 955 N N . ASP A 1 119 ? -3.998 -24.012 21.852 1.00 34.88 119 ASP A N 1
ATOM 956 C CA . ASP A 1 119 ? -3.805 -25.440 22.029 1.00 34.88 119 ASP A CA 1
ATOM 957 C C . ASP A 1 119 ? -3.984 -26.109 20.658 1.00 34.88 119 ASP A C 1
ATOM 959 O O . ASP A 1 119 ? -5.044 -26.621 20.297 1.00 34.88 119 ASP A O 1
ATOM 963 N N . ALA A 1 120 ? -2.941 -25.987 19.837 1.00 38.12 120 ALA A N 1
ATOM 964 C CA . ALA A 1 120 ? -2.734 -26.733 18.602 1.00 38.12 120 ALA A CA 1
ATOM 965 C C . ALA A 1 120 ? -1.239 -26.797 18.239 1.00 38.12 120 ALA A C 1
ATOM 967 O O . ALA A 1 120 ? -0.860 -26.672 17.075 1.00 38.12 120 ALA A O 1
ATOM 968 N N . THR A 1 121 ? -0.365 -27.031 19.219 1.00 32.62 121 THR A N 1
ATOM 969 C CA . THR A 1 121 ? 0.981 -27.558 18.949 1.00 32.62 121 THR A CA 1
ATOM 970 C C . THR A 1 121 ? 0.939 -29.078 18.967 1.00 32.62 121 THR A C 1
ATOM 972 O O . THR A 1 121 ? 1.149 -29.723 19.989 1.00 32.62 121 THR A O 1
ATOM 975 N N . ALA A 1 122 ? 0.687 -29.653 17.793 1.00 35.34 122 ALA A N 1
ATOM 976 C CA . ALA A 1 122 ? 1.276 -30.937 17.457 1.00 35.34 122 ALA A CA 1
ATOM 977 C C . ALA A 1 122 ? 2.791 -30.719 17.319 1.00 35.34 122 ALA A C 1
ATOM 979 O O . ALA A 1 122 ? 3.244 -30.017 16.414 1.00 35.34 122 ALA A O 1
ATOM 980 N N . GLU A 1 123 ? 3.562 -31.276 18.248 1.00 35.25 123 GLU A N 1
ATOM 981 C CA . GLU A 1 123 ? 5.018 -31.365 18.152 1.00 35.25 123 GLU A CA 1
ATOM 982 C C . GLU A 1 123 ? 5.426 -32.109 16.867 1.00 35.25 123 GLU A C 1
ATOM 984 O O . GLU A 1 123 ? 4.931 -33.213 16.615 1.00 35.25 123 GLU A O 1
ATOM 989 N N . PRO A 1 124 ? 6.373 -31.593 16.069 1.00 34.59 124 PRO A N 1
ATOM 990 C CA . PRO A 1 124 ? 7.198 -32.435 15.227 1.00 34.59 124 PRO A CA 1
ATOM 991 C C . PRO A 1 124 ? 8.439 -32.876 16.022 1.00 34.59 124 PRO A C 1
ATOM 993 O O . PRO A 1 124 ? 9.118 -32.033 16.616 1.00 34.59 124 PRO A O 1
ATOM 996 N N . PRO A 1 125 ? 8.781 -34.176 16.030 1.00 36.53 125 PRO A N 1
ATOM 997 C CA . PRO A 1 125 ? 9.986 -34.640 16.688 1.00 36.53 125 PRO A CA 1
ATOM 998 C C . PRO A 1 125 ? 11.215 -34.145 15.922 1.00 36.53 125 PRO A C 1
ATOM 1000 O O . PRO A 1 125 ? 11.298 -34.241 14.695 1.00 36.53 125 PRO A O 1
ATOM 1003 N N . ALA A 1 126 ? 12.190 -33.643 16.673 1.00 39.66 126 ALA A N 1
ATOM 1004 C CA . ALA A 1 126 ? 13.557 -33.539 16.209 1.00 39.66 126 ALA A CA 1
ATOM 1005 C C . ALA A 1 126 ? 14.132 -34.957 16.111 1.00 39.66 126 ALA A C 1
ATOM 1007 O O . ALA A 1 126 ? 14.371 -35.595 17.135 1.00 39.66 126 ALA A O 1
ATOM 1008 N N . ASP A 1 127 ? 14.379 -35.429 14.891 1.00 34.53 127 ASP A N 1
ATOM 1009 C CA . ASP A 1 127 ? 15.362 -36.479 14.659 1.00 34.53 127 ASP A CA 1
ATOM 1010 C C . ASP A 1 127 ? 16.319 -36.077 13.536 1.00 34.53 127 ASP A C 1
ATOM 1012 O O . ASP A 1 127 ? 15.988 -35.392 12.566 1.00 34.53 127 ASP A O 1
ATOM 1016 N N . GLN A 1 128 ? 17.557 -36.449 13.790 1.00 35.84 128 GLN A N 1
ATOM 1017 C CA . GLN A 1 128 ? 18.775 -36.165 13.073 1.00 35.84 128 GLN A CA 1
ATOM 1018 C C . GLN A 1 128 ? 18.861 -37.063 11.831 1.00 35.84 128 GLN A C 1
ATOM 1020 O O . GLN A 1 128 ? 18.206 -38.094 11.738 1.00 35.84 128 GLN A O 1
ATOM 1025 N N . GLY A 1 129 ? 19.758 -36.723 10.905 1.00 30.72 129 GLY A N 1
ATOM 1026 C CA . GLY A 1 129 ? 20.267 -37.704 9.945 1.00 30.72 129 GLY A CA 1
ATOM 1027 C C . GLY A 1 129 ? 19.904 -37.425 8.495 1.00 30.72 129 GLY A C 1
ATOM 1028 O O . GLY A 1 129 ? 18.862 -37.809 7.980 1.00 30.72 129 GLY A O 1
ATOM 1029 N N . GLU A 1 130 ? 20.850 -36.772 7.830 1.00 42.88 130 GLU A N 1
ATOM 1030 C CA . GLU A 1 130 ? 21.208 -36.930 6.423 1.00 42.88 130 GLU A CA 1
ATOM 1031 C C . GLU A 1 130 ? 20.444 -38.012 5.633 1.00 42.88 130 GLU A C 1
ATOM 1033 O O . GLU A 1 130 ? 20.808 -39.183 5.609 1.00 42.88 130 GLU A O 1
ATOM 1038 N N . ALA A 1 131 ? 19.478 -37.585 4.824 1.00 31.69 131 ALA A N 1
ATOM 1039 C CA . ALA A 1 131 ? 19.094 -38.320 3.626 1.00 31.69 131 ALA A CA 1
ATOM 1040 C C . ALA A 1 131 ? 18.767 -37.319 2.522 1.00 31.69 131 ALA A C 1
ATOM 1042 O O . ALA A 1 131 ? 17.619 -36.948 2.282 1.00 31.69 131 ALA A O 1
ATOM 1043 N N . ARG A 1 132 ? 19.829 -36.870 1.842 1.00 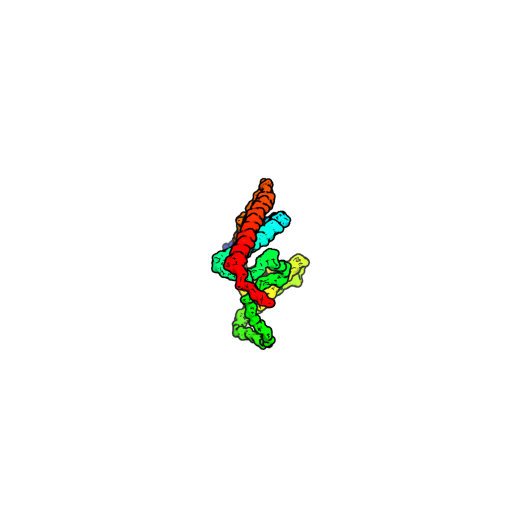36.94 132 ARG A N 1
ATOM 1044 C CA . ARG A 1 132 ? 19.764 -36.158 0.563 1.00 36.94 132 ARG A CA 1
ATOM 1045 C C . ARG A 1 132 ? 18.810 -36.913 -0.366 1.00 36.94 132 ARG A C 1
ATOM 1047 O O . ARG A 1 132 ? 19.198 -37.914 -0.965 1.00 36.94 132 ARG A O 1
ATOM 1054 N N . HIS A 1 133 ? 17.579 -36.426 -0.500 1.00 33.78 133 HIS A N 1
ATOM 1055 C CA . HIS A 1 133 ? 16.667 -36.858 -1.549 1.00 33.78 133 HIS A CA 1
ATOM 1056 C C . HIS A 1 133 ? 17.252 -36.404 -2.886 1.00 33.78 133 HIS A C 1
ATOM 1058 O O . HIS A 1 133 ? 17.076 -35.274 -3.340 1.00 33.78 133 HIS A O 1
ATOM 1064 N N . ALA A 1 134 ? 18.030 -37.295 -3.495 1.00 40.81 134 ALA A N 1
ATOM 1065 C CA . ALA A 1 134 ? 18.434 -37.194 -4.879 1.00 40.81 134 ALA A CA 1
ATOM 1066 C C . ALA A 1 134 ? 17.181 -37.374 -5.744 1.00 40.81 134 ALA A C 1
ATOM 1068 O O . ALA A 1 134 ? 16.844 -38.482 -6.154 1.00 40.81 134 ALA A O 1
ATOM 1069 N N . ILE A 1 135 ? 16.491 -36.263 -6.011 1.00 42.09 135 ILE A N 1
ATOM 1070 C CA . ILE A 1 135 ? 15.516 -36.171 -7.098 1.00 42.09 135 ILE A CA 1
ATOM 1071 C C . ILE A 1 135 ? 16.229 -36.658 -8.373 1.00 42.09 135 ILE A C 1
ATOM 1073 O O . ILE A 1 135 ? 17.384 -36.262 -8.595 1.00 42.09 135 ILE A O 1
ATOM 1077 N N . PRO A 1 136 ? 15.602 -37.516 -9.200 1.00 41.56 136 PRO A N 1
ATOM 1078 C CA . PRO A 1 136 ? 16.162 -37.931 -10.477 1.00 41.56 136 PRO A CA 1
ATOM 1079 C C . PRO A 1 136 ? 16.596 -36.697 -11.268 1.00 41.56 136 PRO A C 1
ATOM 1081 O O . PRO A 1 136 ? 15.781 -35.861 -11.652 1.00 41.56 136 PRO A O 1
ATOM 1084 N N . ARG A 1 137 ? 17.912 -36.541 -11.431 1.00 47.53 137 ARG A N 1
ATOM 1085 C CA . ARG A 1 137 ? 18.492 -35.371 -12.084 1.00 47.53 137 ARG A CA 1
ATOM 1086 C C . ARG A 1 137 ? 18.099 -35.398 -13.547 1.00 47.53 137 ARG A C 1
ATOM 1088 O O . ARG A 1 137 ? 18.620 -36.218 -14.305 1.00 47.53 137 ARG A O 1
ATOM 1095 N N . ASP A 1 138 ? 17.260 -34.456 -13.948 1.00 57.59 138 ASP A N 1
ATOM 1096 C CA . ASP A 1 138 ? 17.203 -34.065 -15.343 1.00 57.59 138 ASP A CA 1
ATOM 1097 C C . ASP A 1 138 ? 18.528 -33.370 -15.686 1.00 57.59 138 ASP A C 1
ATOM 1099 O O . ASP A 1 138 ? 18.752 -32.185 -15.423 1.00 57.59 138 ASP A O 1
ATOM 1103 N N . ARG A 1 139 ? 19.459 -34.168 -16.216 1.00 60.19 139 ARG A N 1
ATOM 1104 C CA . ARG A 1 139 ? 20.814 -33.735 -16.574 1.00 60.19 139 ARG A CA 1
ATOM 1105 C C . ARG A 1 139 ? 20.795 -32.574 -17.573 1.00 60.19 139 ARG A C 1
ATOM 1107 O O . ARG A 1 139 ? 21.765 -31.821 -17.607 1.00 60.19 139 ARG A O 1
ATOM 1114 N N . THR A 1 140 ? 19.723 -32.424 -18.358 1.00 62.44 140 THR A N 1
ATOM 1115 C CA . THR A 1 140 ? 19.589 -31.343 -19.344 1.00 62.44 140 THR A CA 1
ATOM 1116 C C . THR A 1 140 ? 19.255 -30.018 -18.660 1.00 62.44 140 THR A C 1
ATOM 1118 O O . THR A 1 140 ? 19.995 -29.045 -18.812 1.00 62.44 140 THR A O 1
ATOM 1121 N N . ARG A 1 141 ? 18.257 -30.016 -17.770 1.00 66.06 141 ARG A N 1
ATOM 1122 C CA . ARG A 1 141 ? 17.874 -28.844 -16.973 1.00 66.06 141 ARG A CA 1
ATOM 1123 C C . ARG A 1 141 ? 19.001 -28.367 -16.055 1.00 66.06 141 ARG A C 1
ATOM 1125 O O . ARG A 1 141 ? 19.254 -27.169 -15.946 1.00 66.06 141 ARG A O 1
ATOM 1132 N N . ASP A 1 142 ? 19.739 -29.294 -15.446 1.00 72.06 142 ASP A N 1
ATOM 1133 C CA . ASP A 1 142 ? 20.914 -28.974 -14.625 1.00 72.06 142 ASP A CA 1
ATOM 1134 C C . ASP A 1 142 ? 22.049 -28.322 -15.434 1.00 72.06 142 ASP A C 1
ATOM 1136 O O . ASP A 1 142 ? 22.774 -27.463 -14.916 1.00 72.06 142 ASP A O 1
ATOM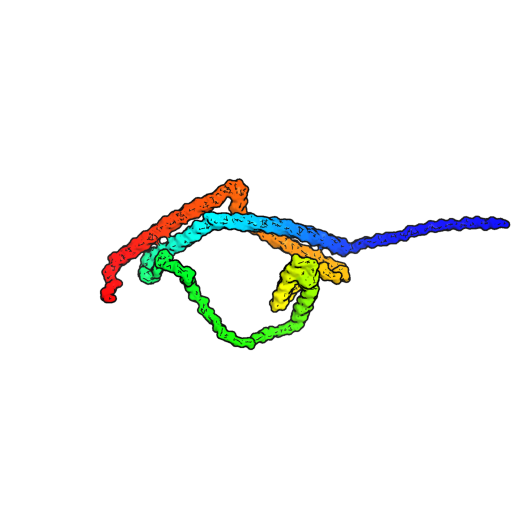 1140 N N . ALA A 1 143 ? 22.227 -28.728 -16.693 1.00 73.38 143 ALA A N 1
ATOM 1141 C CA . ALA A 1 143 ? 23.215 -28.136 -17.586 1.00 73.38 143 ALA A CA 1
ATOM 1142 C C . ALA A 1 143 ? 22.806 -26.719 -18.014 1.00 73.38 143 ALA A C 1
ATOM 1144 O O . ALA A 1 143 ? 23.647 -25.816 -17.985 1.00 73.38 143 ALA A O 1
ATOM 1145 N N . ASP A 1 144 ? 21.525 -26.507 -18.323 1.00 70.50 144 ASP A N 1
ATOM 1146 C CA . ASP A 1 144 ? 20.982 -25.198 -18.690 1.00 70.50 144 ASP A CA 1
ATOM 1147 C C . ASP A 1 144 ? 21.052 -24.200 -17.528 1.00 70.50 144 ASP A C 1
ATOM 1149 O O . ASP A 1 144 ? 21.549 -23.088 -17.712 1.00 70.50 144 ASP A O 1
ATOM 1153 N N . ILE A 1 145 ? 20.679 -24.610 -16.310 1.00 77.81 145 ILE A N 1
ATOM 1154 C CA . ILE A 1 145 ? 20.800 -23.780 -15.097 1.00 77.81 145 ILE A CA 1
ATOM 1155 C C . ILE A 1 145 ? 22.258 -23.347 -14.884 1.00 77.81 145 ILE A C 1
ATOM 1157 O O . ILE A 1 145 ? 22.542 -22.167 -14.677 1.00 77.81 145 ILE A O 1
ATOM 1161 N N . LYS A 1 146 ? 23.215 -24.281 -14.992 1.00 79.62 146 LYS A N 1
ATOM 1162 C CA . LYS A 1 146 ? 24.650 -23.978 -14.845 1.00 79.62 146 LYS A CA 1
ATOM 1163 C C . LYS A 1 146 ? 25.206 -23.114 -15.973 1.00 79.62 146 LYS A C 1
ATOM 1165 O O . LYS A 1 146 ? 26.208 -22.434 -15.749 1.00 79.62 146 LYS A O 1
ATOM 1170 N N . ARG A 1 147 ? 24.652 -23.188 -17.187 1.00 81.06 147 ARG A N 1
ATOM 1171 C CA . ARG A 1 147 ? 25.051 -22.331 -18.314 1.00 81.06 147 ARG A CA 1
ATOM 1172 C C . ARG A 1 147 ? 24.581 -20.900 -18.063 1.00 81.06 147 ARG A C 1
ATOM 1174 O O . ARG A 1 147 ? 25.418 -20.013 -17.946 1.00 81.06 147 ARG A O 1
ATOM 1181 N N . VAL A 1 148 ? 23.275 -20.717 -17.849 1.00 78.69 148 VAL A N 1
ATOM 1182 C CA . VAL A 1 148 ? 22.657 -19.398 -17.627 1.00 78.69 148 VAL A CA 1
ATOM 1183 C C . VAL A 1 148 ? 23.265 -18.698 -16.409 1.00 78.69 148 VAL A C 1
ATOM 1185 O O . VAL A 1 148 ? 23.604 -17.520 -16.492 1.00 78.69 148 VAL A O 1
ATOM 1188 N N . TYR A 1 149 ? 23.499 -19.427 -15.313 1.00 82.44 149 TYR A N 1
ATOM 1189 C CA . TYR A 1 149 ? 24.174 -18.893 -14.128 1.00 82.44 149 TYR A CA 1
ATOM 1190 C C . TYR A 1 149 ? 25.603 -18.417 -14.412 1.00 82.44 149 TYR A C 1
ATOM 1192 O O . TYR A 1 149 ? 25.971 -17.321 -14.005 1.00 82.44 149 TYR A O 1
ATOM 1200 N N . ARG A 1 150 ? 26.420 -19.207 -15.126 1.00 80.75 150 ARG A N 1
ATOM 1201 C CA . ARG A 1 150 ? 27.807 -18.821 -15.445 1.00 80.75 150 ARG A CA 1
ATOM 1202 C C . ARG A 1 150 ? 27.859 -17.577 -16.325 1.00 80.75 150 ARG A C 1
ATOM 1204 O O . ARG A 1 150 ? 28.703 -16.714 -16.096 1.00 80.75 150 ARG A O 1
ATOM 1211 N N . ASP A 1 151 ? 26.956 -17.475 -17.292 1.00 77.44 151 ASP A N 1
ATOM 1212 C CA . ASP A 1 151 ? 26.887 -16.318 -18.183 1.00 77.44 151 ASP A CA 1
ATOM 1213 C C . ASP A 1 151 ? 26.405 -15.068 -17.437 1.00 77.44 151 ASP A C 1
ATOM 1215 O O . ASP A 1 151 ? 26.910 -13.972 -17.668 1.00 77.44 151 ASP A O 1
ATOM 1219 N N . LEU A 1 152 ? 25.455 -15.214 -16.511 1.00 80.06 152 LEU A N 1
ATOM 1220 C CA . LEU A 1 152 ? 25.010 -14.142 -15.619 1.00 80.06 152 LEU A CA 1
ATOM 1221 C C . LEU A 1 152 ? 26.103 -13.682 -14.650 1.00 80.06 152 LEU A C 1
ATOM 1223 O O . LEU A 1 152 ? 26.377 -12.489 -14.563 1.00 80.06 152 LEU A O 1
ATOM 1227 N N . ALA A 1 153 ? 26.767 -14.618 -13.972 1.00 80.00 153 ALA A N 1
ATOM 1228 C CA . ALA A 1 153 ? 27.827 -14.330 -13.011 1.00 80.00 153 ALA A CA 1
ATOM 1229 C C . ALA A 1 153 ? 28.993 -13.576 -13.660 1.00 80.00 153 ALA A C 1
ATOM 1231 O O . ALA A 1 153 ? 29.504 -12.626 -13.081 1.00 80.00 153 ALA A O 1
ATOM 1232 N N . LYS A 1 154 ? 29.375 -13.942 -14.891 1.00 80.19 154 LYS A N 1
ATOM 1233 C CA . LYS A 1 154 ? 30.401 -13.216 -15.656 1.00 80.19 154 LYS A CA 1
ATOM 1234 C C . LYS A 1 154 ? 29.982 -11.786 -16.008 1.00 80.19 154 LYS A C 1
ATOM 1236 O O . LYS A 1 154 ? 30.819 -10.893 -15.977 1.00 80.19 154 LYS A O 1
ATOM 1241 N N . ARG A 1 155 ? 28.711 -11.556 -16.350 1.00 73.38 155 ARG A N 1
ATOM 1242 C CA . ARG A 1 155 ? 28.200 -10.234 -16.761 1.00 73.38 155 ARG A CA 1
ATOM 1243 C C . ARG A 1 155 ? 27.961 -9.295 -15.576 1.00 73.38 155 ARG A C 1
ATOM 1245 O O . ARG A 1 155 ? 28.249 -8.102 -15.659 1.00 73.38 155 ARG A O 1
ATOM 1252 N N . CYS A 1 156 ? 27.450 -9.835 -14.474 1.00 74.81 156 CYS A N 1
ATOM 1253 C CA . CYS A 1 156 ? 26.976 -9.070 -13.321 1.00 74.81 156 CYS A CA 1
ATOM 1254 C C . CYS A 1 156 ? 27.941 -9.081 -12.131 1.00 74.81 156 CYS A C 1
ATOM 1256 O O . CYS A 1 156 ? 27.573 -8.584 -11.069 1.00 74.81 156 CYS A O 1
ATOM 1258 N N . HIS A 1 157 ? 29.160 -9.616 -12.286 1.00 81.00 157 HIS A N 1
ATOM 1259 C CA . HIS A 1 157 ? 30.117 -9.682 -11.184 1.00 81.00 157 HIS A CA 1
ATOM 1260 C C . HIS A 1 157 ? 30.426 -8.278 -10.626 1.00 81.00 157 HIS A C 1
ATOM 1262 O O . HIS A 1 157 ? 30.675 -7.354 -11.418 1.00 81.00 157 HIS A O 1
ATOM 1268 N N . PRO A 1 158 ? 30.444 -8.099 -9.292 1.00 74.94 158 PRO A N 1
ATOM 1269 C CA . PRO A 1 158 ? 30.751 -6.813 -8.665 1.00 74.94 158 PRO A CA 1
ATOM 1270 C C . PRO A 1 158 ? 32.167 -6.307 -8.977 1.00 74.94 158 PRO A C 1
ATOM 1272 O O . PRO A 1 158 ? 32.366 -5.098 -9.038 1.00 74.94 158 PRO A O 1
ATOM 1275 N N . ASP A 1 159 ? 33.113 -7.199 -9.285 1.00 78.62 159 ASP A N 1
ATOM 1276 C CA . ASP A 1 159 ? 34.501 -6.848 -9.653 1.00 78.62 159 ASP A CA 1
ATOM 1277 C C . ASP A 1 159 ? 34.623 -6.002 -10.932 1.00 78.62 159 ASP A C 1
ATOM 1279 O O . ASP A 1 159 ? 35.650 -5.370 -11.161 1.00 78.62 159 ASP A O 1
ATOM 1283 N N . TYR A 1 160 ? 33.584 -5.960 -11.772 1.00 73.06 160 TYR A N 1
ATOM 1284 C CA . TYR A 1 160 ? 33.554 -5.109 -12.967 1.00 73.06 160 TYR A CA 1
ATOM 1285 C C . TYR A 1 160 ? 32.985 -3.700 -12.705 1.00 73.06 160 TYR A C 1
ATOM 1287 O O . TYR A 1 160 ? 32.790 -2.935 -13.653 1.00 73.06 160 TYR A O 1
ATOM 1295 N N . ALA A 1 161 ? 32.675 -3.350 -11.452 1.00 73.12 161 ALA A N 1
ATOM 1296 C CA . ALA A 1 161 ? 32.196 -2.021 -11.080 1.00 73.12 161 ALA A CA 1
ATOM 1297 C C . ALA A 1 161 ? 33.310 -0.967 -11.163 1.00 73.12 161 ALA A C 1
ATOM 1299 O O . ALA A 1 161 ? 34.435 -1.205 -10.726 1.00 73.12 161 ALA A O 1
ATOM 1300 N N . LYS A 1 162 ? 32.989 0.224 -11.685 1.00 72.56 162 LYS A N 1
ATOM 1301 C CA . LYS A 1 162 ? 33.932 1.357 -11.753 1.00 72.56 162 LYS A CA 1
ATOM 1302 C C . LYS A 1 162 ? 33.746 2.343 -10.601 1.00 72.56 162 LYS A C 1
ATOM 1304 O O . LYS A 1 162 ? 34.608 3.188 -10.377 1.00 72.56 162 LYS A O 1
ATOM 1309 N N . THR A 1 163 ? 32.633 2.240 -9.877 1.00 74.00 163 THR A N 1
ATOM 1310 C CA . THR A 1 163 ? 32.304 3.072 -8.713 1.00 74.00 163 THR A CA 1
ATOM 1311 C C . THR A 1 163 ? 31.714 2.228 -7.583 1.00 74.00 163 THR A C 1
ATOM 1313 O O . THR A 1 163 ? 31.153 1.157 -7.820 1.00 74.00 163 THR A O 1
ATOM 1316 N N . ASP A 1 164 ? 31.786 2.718 -6.343 1.00 69.56 164 ASP A N 1
ATOM 1317 C CA . ASP A 1 164 ? 31.207 2.018 -5.184 1.00 69.56 164 ASP A CA 1
ATOM 1318 C C . ASP A 1 164 ? 29.675 1.897 -5.258 1.00 69.56 164 ASP A C 1
ATOM 1320 O O . ASP A 1 164 ? 29.106 0.915 -4.778 1.00 69.56 164 ASP A O 1
ATOM 1324 N N . ALA A 1 165 ? 28.994 2.860 -5.888 1.00 62.78 165 ALA A N 1
ATOM 1325 C CA . ALA A 1 165 ? 27.549 2.799 -6.113 1.00 62.78 165 ALA A CA 1
ATOM 1326 C C . ALA A 1 165 ? 27.179 1.689 -7.114 1.00 62.78 165 ALA A C 1
ATOM 1328 O O . ALA A 1 165 ? 26.281 0.889 -6.850 1.00 62.78 165 ALA A O 1
ATOM 1329 N N . GLU A 1 166 ? 27.926 1.579 -8.219 1.00 65.00 166 GLU A N 1
ATOM 1330 C CA . GLU A 1 166 ? 27.777 0.478 -9.177 1.00 65.00 166 GLU A CA 1
ATOM 1331 C C . GLU A 1 166 ? 28.111 -0.878 -8.549 1.00 65.00 166 GLU A C 1
ATOM 1333 O O . GLU A 1 166 ? 27.459 -1.874 -8.868 1.00 65.00 166 GLU A O 1
ATOM 1338 N N . ARG A 1 167 ? 29.097 -0.932 -7.640 1.00 77.44 167 ARG A N 1
ATOM 1339 C CA . ARG A 1 167 ? 29.460 -2.167 -6.935 1.00 77.44 167 ARG A CA 1
ATOM 1340 C C . ARG A 1 167 ? 28.298 -2.674 -6.092 1.00 77.44 167 ARG A C 1
ATOM 1342 O O . ARG A 1 167 ? 27.917 -3.827 -6.250 1.00 77.44 167 ARG A O 1
ATOM 1349 N N . ARG A 1 168 ? 27.665 -1.807 -5.292 1.00 74.19 168 ARG A N 1
ATOM 1350 C CA . ARG A 1 168 ? 26.486 -2.161 -4.475 1.00 74.19 168 ARG A CA 1
ATOM 1351 C C . ARG A 1 168 ? 25.304 -2.629 -5.325 1.00 74.19 168 ARG A C 1
ATOM 1353 O O . ARG A 1 168 ? 24.627 -3.592 -4.974 1.00 74.19 168 ARG A O 1
ATOM 1360 N N . GLN A 1 169 ? 25.065 -1.979 -6.465 1.00 72.06 169 GLN A N 1
ATOM 1361 C CA . GLN A 1 169 ? 24.003 -2.385 -7.388 1.00 72.06 169 GLN A CA 1
ATOM 1362 C C . GLN A 1 169 ? 24.282 -3.768 -7.999 1.00 72.06 169 GLN A C 1
ATOM 1364 O O . GLN A 1 169 ? 23.384 -4.607 -8.065 1.00 72.06 169 GLN A O 1
ATOM 1369 N N . ARG A 1 170 ? 25.530 -4.034 -8.406 1.00 79.75 170 ARG A N 1
ATOM 1370 C CA . ARG A 1 170 ? 25.953 -5.342 -8.933 1.00 79.75 170 ARG A CA 1
ATOM 1371 C C . ARG A 1 170 ? 25.965 -6.429 -7.858 1.00 79.75 170 ARG A C 1
ATOM 1373 O O . ARG A 1 170 ? 25.552 -7.543 -8.153 1.00 79.75 170 ARG A O 1
ATOM 1380 N N . GLU A 1 171 ? 26.350 -6.112 -6.622 1.00 83.06 171 GLU A N 1
ATOM 1381 C CA . GLU A 1 171 ? 26.253 -7.013 -5.462 1.00 83.06 171 GLU A CA 1
ATOM 1382 C C . GLU A 1 171 ? 24.799 -7.457 -5.233 1.00 83.06 171 GLU A C 1
ATOM 1384 O O . GLU A 1 171 ? 24.534 -8.655 -5.144 1.00 83.06 171 GLU A O 1
ATOM 1389 N N . ALA A 1 172 ? 23.841 -6.522 -5.242 1.00 79.94 172 ALA A N 1
ATOM 1390 C CA . ALA A 1 172 ? 22.419 -6.835 -5.080 1.00 79.94 172 ALA A CA 1
ATOM 1391 C C . ALA A 1 172 ? 21.867 -7.716 -6.219 1.00 79.94 172 ALA A C 1
ATOM 1393 O O . ALA A 1 172 ? 21.085 -8.641 -5.984 1.00 79.94 172 ALA A O 1
ATOM 1394 N N . VAL A 1 173 ? 22.290 -7.465 -7.462 1.00 80.00 173 VAL A N 1
ATOM 1395 C CA . VAL A 1 173 ? 21.916 -8.298 -8.617 1.00 80.00 173 VAL A CA 1
ATOM 1396 C C . VAL A 1 173 ? 22.556 -9.688 -8.524 1.00 80.00 173 VAL A C 1
ATOM 1398 O O . VAL A 1 173 ? 21.874 -10.688 -8.743 1.00 80.00 173 VAL A O 1
ATOM 1401 N N . MET A 1 174 ? 23.834 -9.776 -8.146 1.00 85.19 174 MET A N 1
ATOM 1402 C CA . MET A 1 174 ? 24.556 -11.041 -7.976 1.00 85.19 174 MET A CA 1
ATOM 1403 C C . MET A 1 174 ? 23.950 -11.899 -6.860 1.00 85.19 174 MET A C 1
ATOM 1405 O O . MET A 1 174 ? 23.848 -13.116 -7.006 1.00 85.19 174 MET A O 1
ATOM 1409 N N . GLN A 1 175 ? 23.478 -11.280 -5.776 1.00 85.75 175 GLN A N 1
ATOM 1410 C CA . GLN A 1 175 ? 22.777 -11.986 -4.708 1.00 85.75 175 GLN A CA 1
ATOM 1411 C C . GLN A 1 175 ? 21.494 -12.660 -5.215 1.00 85.75 175 GLN A C 1
ATOM 1413 O O . GLN A 1 175 ? 21.310 -13.855 -4.989 1.00 85.75 175 GLN A O 1
ATOM 1418 N N . ARG A 1 176 ? 20.668 -11.946 -5.991 1.00 83.88 176 ARG A N 1
ATOM 1419 C CA . ARG A 1 176 ? 19.454 -12.513 -6.608 1.00 83.88 176 ARG A CA 1
ATOM 1420 C C . ARG A 1 176 ? 19.766 -13.652 -7.584 1.00 83.88 176 ARG A C 1
ATOM 1422 O O . ARG A 1 176 ? 19.047 -14.646 -7.623 1.00 83.88 176 ARG A O 1
ATOM 1429 N N . ILE A 1 177 ? 20.854 -13.536 -8.353 1.00 83.81 177 ILE A N 1
ATOM 1430 C CA . ILE A 1 177 ? 21.332 -14.607 -9.248 1.00 83.81 177 ILE A CA 1
ATOM 1431 C C . ILE A 1 177 ? 21.733 -15.849 -8.436 1.00 83.81 177 ILE A C 1
ATOM 1433 O O . ILE A 1 177 ? 21.395 -16.972 -8.813 1.00 83.81 177 ILE A O 1
ATOM 1437 N N . ASN A 1 178 ? 22.435 -15.656 -7.317 1.00 86.12 178 ASN A N 1
ATOM 1438 C CA . ASN A 1 178 ? 22.874 -16.741 -6.440 1.00 86.12 178 ASN A CA 1
ATOM 1439 C C . ASN A 1 178 ? 21.700 -17.446 -5.748 1.00 86.12 178 ASN A C 1
ATOM 1441 O O . ASN A 1 178 ? 21.720 -18.670 -5.627 1.00 86.12 178 ASN A O 1
ATOM 1445 N N . GLU A 1 179 ? 20.687 -16.694 -5.316 1.00 86.31 179 GLU A N 1
ATOM 1446 C CA . GLU A 1 179 ? 19.446 -17.224 -4.738 1.00 86.31 179 GLU A CA 1
ATOM 1447 C C . GLU A 1 179 ? 18.676 -18.056 -5.773 1.00 86.31 179 GLU A C 1
ATOM 1449 O O . GLU A 1 179 ? 18.463 -19.247 -5.557 1.00 86.31 179 GLU A O 1
ATOM 1454 N N . ALA A 1 180 ? 18.415 -17.507 -6.964 1.00 83.00 180 ALA A N 1
ATOM 1455 C CA . ALA A 1 180 ? 17.737 -18.236 -8.040 1.00 83.00 180 ALA A CA 1
ATOM 1456 C C . ALA A 1 180 ? 18.493 -19.510 -8.474 1.00 83.00 180 ALA A C 1
ATOM 1458 O O . ALA A 1 180 ? 17.889 -20.537 -8.788 1.00 83.00 180 ALA A O 1
ATOM 1459 N N . PHE A 1 181 ? 19.831 -19.486 -8.464 1.00 85.62 181 PHE A N 1
ATOM 1460 C CA . PHE A 1 181 ? 20.642 -20.675 -8.734 1.00 85.62 181 PHE A CA 1
ATOM 1461 C C . PHE A 1 181 ? 20.559 -21.725 -7.621 1.00 85.62 181 PHE A C 1
ATOM 1463 O O . PHE A 1 181 ? 20.492 -22.921 -7.924 1.00 85.62 181 PHE A O 1
ATOM 1470 N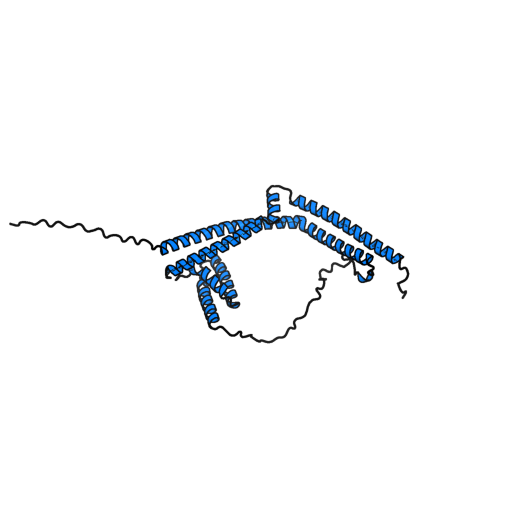 N . ARG A 1 182 ? 20.547 -21.297 -6.352 1.00 86.12 182 ARG A N 1
ATOM 1471 C CA . ARG A 1 182 ? 20.379 -22.184 -5.190 1.00 86.12 182 ARG A CA 1
ATOM 1472 C C . ARG A 1 182 ? 19.031 -22.899 -5.244 1.00 86.12 182 ARG A C 1
ATOM 1474 O O . ARG A 1 182 ? 18.995 -24.115 -5.064 1.00 86.12 182 ARG A O 1
ATOM 1481 N N . ASP A 1 183 ? 17.985 -22.166 -5.609 1.00 84.62 183 ASP A N 1
ATOM 1482 C CA . ASP A 1 183 ? 16.605 -22.658 -5.676 1.00 84.62 183 ASP A CA 1
ATOM 1483 C C . ASP A 1 183 ? 16.297 -23.408 -6.983 1.00 84.62 183 ASP A C 1
ATOM 1485 O O . ASP A 1 183 ? 15.197 -23.920 -7.178 1.00 84.62 183 ASP A O 1
ATOM 1489 N N . ARG A 1 184 ? 17.287 -23.525 -7.885 1.00 80.12 184 ARG A N 1
ATOM 1490 C CA . ARG A 1 184 ? 17.155 -24.153 -9.214 1.00 80.12 184 ARG A CA 1
ATOM 1491 C C . ARG A 1 184 ? 16.053 -23.519 -10.070 1.00 80.12 184 ARG A C 1
ATOM 1493 O O . ARG A 1 184 ? 15.498 -24.168 -10.963 1.00 80.12 184 ARG A O 1
ATOM 1500 N N . ASP A 1 185 ? 15.802 -22.236 -9.848 1.00 84.00 185 ASP A N 1
ATOM 1501 C CA . ASP A 1 185 ? 14.808 -21.454 -10.562 1.00 84.00 185 ASP A CA 1
ATOM 1502 C C . ASP A 1 185 ? 15.364 -20.978 -11.913 1.00 84.00 185 ASP A C 1
ATOM 1504 O O . ASP A 1 185 ? 15.921 -19.888 -12.078 1.00 84.00 185 ASP A O 1
ATOM 1508 N N . LEU A 1 186 ? 15.230 -21.858 -12.907 1.00 77.44 186 LEU A N 1
ATOM 1509 C CA . LEU A 1 186 ? 15.619 -21.577 -14.285 1.00 77.44 186 LEU A CA 1
ATOM 1510 C C . LEU A 1 186 ? 14.844 -20.390 -14.876 1.00 77.44 186 LEU A C 1
ATOM 1512 O O . LEU A 1 186 ? 15.399 -19.667 -15.700 1.00 77.44 186 LEU A O 1
ATOM 1516 N N . GLU A 1 187 ? 13.592 -20.180 -14.476 1.00 75.88 187 GLU A N 1
ATOM 1517 C CA . GLU A 1 187 ? 12.748 -19.119 -15.024 1.00 75.88 187 GLU A CA 1
ATOM 1518 C C . GLU A 1 187 ? 13.230 -17.745 -14.549 1.00 75.88 187 GLU A C 1
ATOM 1520 O O . GLU A 1 187 ? 13.443 -16.842 -15.367 1.00 75.88 187 GLU A O 1
ATOM 1525 N N . THR A 1 188 ? 13.525 -17.619 -13.253 1.00 77.56 188 THR A N 1
ATOM 1526 C CA . THR A 1 188 ? 14.124 -16.409 -12.679 1.00 77.56 188 THR A CA 1
ATOM 1527 C C . THR A 1 188 ? 15.518 -16.152 -13.249 1.00 77.56 188 THR A C 1
ATOM 1529 O O . THR A 1 188 ? 15.817 -15.022 -13.643 1.00 77.56 188 THR A O 1
ATOM 1532 N N . LEU A 1 189 ? 16.354 -17.185 -13.408 1.00 80.56 189 LEU A N 1
ATOM 1533 C CA . LEU A 1 189 ? 17.663 -17.047 -14.061 1.00 80.56 189 LEU A CA 1
ATOM 1534 C C . LEU A 1 189 ? 17.538 -16.589 -15.523 1.00 80.56 189 LEU A C 1
ATOM 1536 O O . LEU A 1 189 ? 18.268 -15.703 -15.958 1.00 80.56 189 LEU A O 1
ATOM 1540 N N . GLN A 1 190 ? 16.600 -17.133 -16.297 1.00 76.62 190 GLN A N 1
ATOM 1541 C CA . GLN A 1 190 ? 16.364 -16.689 -17.675 1.00 76.62 190 GLN A CA 1
ATOM 1542 C C . GLN A 1 190 ? 15.804 -15.262 -17.734 1.00 76.62 190 GLN A C 1
ATOM 1544 O O . GLN A 1 190 ? 16.170 -14.491 -18.620 1.00 76.62 190 GLN A O 1
ATOM 1549 N N . SER A 1 191 ? 14.944 -14.885 -16.785 1.00 75.38 191 SER A N 1
ATOM 1550 C CA . SER A 1 191 ? 14.447 -13.514 -16.643 1.00 75.38 191 SER A CA 1
ATOM 1551 C C . SER A 1 191 ? 15.592 -12.531 -16.390 1.00 75.38 191 SER A C 1
ATOM 1553 O O . SER A 1 191 ? 15.732 -11.555 -17.126 1.00 75.38 191 SER A O 1
ATOM 1555 N N . LEU A 1 192 ? 16.472 -12.827 -15.429 1.00 79.94 192 LEU A N 1
ATOM 1556 C CA . LEU A 1 192 ? 17.662 -12.021 -15.130 1.00 79.94 192 LEU A CA 1
ATOM 1557 C C . LEU A 1 192 ? 18.640 -11.976 -16.315 1.00 79.94 192 LEU A C 1
ATOM 1559 O O . LEU A 1 192 ? 19.251 -10.941 -16.593 1.00 79.94 192 LEU A O 1
ATOM 1563 N N . ALA A 1 193 ? 18.780 -13.081 -17.050 1.00 75.38 193 ALA A N 1
ATOM 1564 C CA . ALA A 1 193 ? 19.646 -13.148 -18.224 1.00 75.38 193 ALA A CA 1
ATOM 1565 C C . ALA A 1 193 ? 19.166 -12.235 -19.356 1.00 75.38 193 ALA A C 1
ATOM 1567 O O . ALA A 1 193 ? 20.011 -11.596 -19.982 1.00 75.38 193 ALA A O 1
ATOM 1568 N N . ARG A 1 194 ? 17.845 -12.137 -19.568 1.00 71.06 194 ARG A N 1
ATOM 1569 C CA . ARG A 1 194 ? 17.216 -11.214 -20.531 1.00 71.06 194 ARG A CA 1
ATOM 1570 C C . ARG A 1 194 ? 17.373 -9.748 -20.117 1.00 71.06 194 ARG A C 1
ATOM 1572 O O . ARG A 1 194 ? 17.686 -8.907 -20.953 1.00 71.06 194 ARG A O 1
ATOM 1579 N N . GLN A 1 195 ? 17.239 -9.452 -18.820 1.00 70.06 195 GLN A N 1
ATOM 1580 C CA . GLN A 1 195 ? 17.417 -8.096 -18.268 1.00 70.06 195 GLN A CA 1
ATOM 1581 C C . GLN A 1 195 ? 18.825 -7.534 -18.505 1.00 70.06 195 GLN A C 1
ATOM 1583 O O . GLN A 1 195 ? 19.010 -6.327 -18.608 1.00 70.06 195 GLN A O 1
ATOM 1588 N N . THR A 1 196 ? 19.823 -8.412 -18.584 1.00 72.31 196 THR A N 1
ATOM 1589 C CA . THR A 1 196 ? 21.245 -8.050 -18.695 1.00 72.31 196 THR A CA 1
ATOM 1590 C C . THR A 1 196 ? 21.803 -8.298 -20.097 1.00 72.31 196 THR A C 1
ATOM 1592 O O . THR A 1 196 ? 23.003 -8.170 -20.331 1.00 72.31 196 THR A O 1
ATOM 1595 N N . GLU A 1 197 ? 20.940 -8.666 -21.044 1.00 72.69 197 GLU A N 1
ATOM 1596 C CA . GLU A 1 197 ? 21.326 -9.128 -22.375 1.00 72.69 197 GLU A CA 1
ATOM 1597 C C . GLU A 1 197 ? 21.873 -8.002 -23.255 1.00 72.69 197 GLU A C 1
ATOM 1599 O O . GLU A 1 197 ? 22.908 -8.185 -23.883 1.00 72.69 197 GLU A O 1
ATOM 1604 N N . ALA A 1 198 ? 21.285 -6.801 -23.216 1.00 64.25 198 ALA A N 1
ATOM 1605 C CA . ALA A 1 198 ? 21.833 -5.639 -23.928 1.00 64.25 198 ALA A CA 1
ATOM 1606 C C . ALA A 1 198 ? 23.148 -5.103 -23.334 1.00 64.25 198 ALA A C 1
ATOM 1608 O O . ALA A 1 198 ? 23.834 -4.311 -23.975 1.00 64.25 198 ALA A O 1
ATOM 1609 N N . SER A 1 199 ? 23.505 -5.516 -22.113 1.00 66.69 199 SER A N 1
ATOM 1610 C CA . SER A 1 199 ? 24.792 -5.188 -21.486 1.00 66.69 199 SER A CA 1
ATOM 1611 C C . SER A 1 199 ? 25.901 -6.188 -21.833 1.00 66.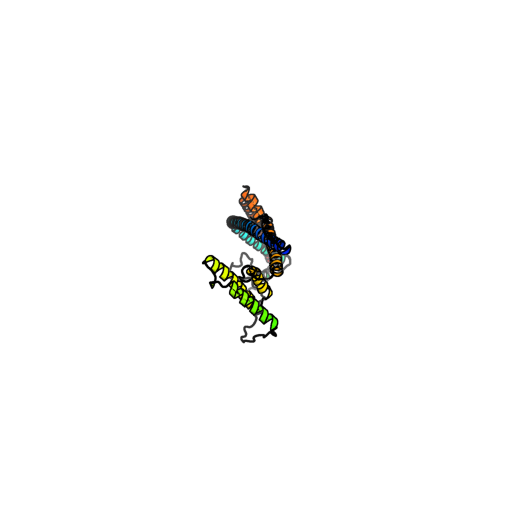69 199 SER A C 1
ATOM 1613 O O . SER A 1 199 ? 27.046 -5.983 -21.433 1.00 66.69 199 SER A O 1
ATOM 1615 N N . ASP A 1 200 ? 25.582 -7.268 -22.553 1.00 71.44 200 ASP A N 1
ATOM 1616 C CA . ASP A 1 200 ? 26.566 -8.214 -23.074 1.00 71.44 200 ASP A CA 1
ATOM 1617 C C . ASP A 1 200 ? 27.422 -7.525 -24.158 1.00 71.44 200 ASP A C 1
ATOM 1619 O O . ASP A 1 200 ? 26.870 -7.040 -25.150 1.00 71.44 200 ASP A O 1
ATOM 1623 N N . PRO A 1 201 ? 28.762 -7.483 -24.016 1.00 69.12 201 PRO A N 1
ATOM 1624 C CA . PRO A 1 201 ? 29.649 -6.892 -25.018 1.00 69.12 201 PRO A CA 1
ATOM 1625 C C . PRO A 1 201 ? 29.473 -7.476 -26.426 1.00 69.12 201 PRO A C 1
ATOM 1627 O O . PRO A 1 201 ? 29.721 -6.779 -27.405 1.00 69.12 201 PRO A O 1
ATOM 1630 N N . THR A 1 202 ? 29.021 -8.730 -26.529 1.00 74.88 202 THR A N 1
ATOM 1631 C CA . THR A 1 202 ? 28.796 -9.432 -27.804 1.00 74.88 202 THR A CA 1
ATOM 1632 C C . THR A 1 202 ? 27.392 -9.219 -28.378 1.00 74.88 202 THR A C 1
ATOM 1634 O O . THR A 1 202 ? 27.097 -9.662 -29.485 1.00 74.88 202 THR A O 1
ATOM 1637 N N . PHE A 1 203 ? 26.502 -8.511 -27.670 1.00 76.88 203 PHE A N 1
ATOM 1638 C CA . PHE A 1 203 ? 25.124 -8.273 -28.116 1.00 76.88 203 PHE A CA 1
ATOM 1639 C C . PHE A 1 203 ? 25.057 -7.522 -29.452 1.00 76.88 203 PHE A C 1
ATOM 1641 O O . PHE A 1 203 ? 24.176 -7.777 -30.273 1.00 76.88 203 PHE A O 1
ATOM 1648 N N . ALA A 1 204 ? 26.002 -6.608 -29.688 1.00 78.25 204 ALA A N 1
ATOM 1649 C CA . ALA A 1 204 ? 26.081 -5.849 -30.932 1.00 78.25 204 ALA A CA 1
ATOM 1650 C C . ALA A 1 204 ? 26.377 -6.735 -32.156 1.00 78.25 204 ALA A C 1
ATOM 1652 O O . ALA A 1 204 ? 25.909 -6.409 -33.250 1.00 78.25 204 ALA A O 1
ATOM 1653 N N . ASP A 1 205 ? 27.088 -7.849 -31.948 1.00 82.56 205 ASP A N 1
ATOM 1654 C CA . ASP A 1 205 ? 27.518 -8.791 -32.987 1.00 82.56 205 ASP A CA 1
ATOM 1655 C C . ASP A 1 205 ? 26.433 -9.819 -33.345 1.00 82.56 205 ASP A C 1
ATOM 1657 O O . ASP A 1 205 ? 26.551 -10.537 -34.340 1.00 82.56 205 ASP A O 1
ATOM 1661 N N . ARG A 1 206 ? 25.355 -9.892 -32.553 1.00 85.19 206 ARG A N 1
ATOM 1662 C CA . ARG A 1 206 ? 24.221 -10.784 -32.816 1.00 85.19 206 ARG A CA 1
ATOM 1663 C C . ARG A 1 206 ? 23.456 -10.361 -34.071 1.00 85.19 206 ARG A C 1
ATOM 1665 O O . ARG A 1 206 ? 23.373 -9.163 -34.377 1.00 85.19 206 ARG A O 1
ATOM 1672 N N . PRO A 1 207 ? 22.848 -11.319 -34.793 1.00 88.81 207 PRO A N 1
ATOM 1673 C CA . PRO A 1 207 ? 22.082 -10.999 -35.984 1.00 88.81 207 PRO A CA 1
ATOM 1674 C C . PRO A 1 207 ? 20.892 -10.089 -35.649 1.00 88.81 207 PRO A C 1
ATOM 1676 O O . PRO A 1 207 ? 20.309 -10.135 -34.565 1.00 88.81 207 PRO A O 1
ATOM 1679 N N . LEU A 1 208 ? 20.521 -9.241 -36.609 1.00 86.69 208 LEU A N 1
ATOM 1680 C CA . LEU A 1 208 ? 19.531 -8.181 -36.409 1.00 86.69 208 LEU A CA 1
ATOM 1681 C C . LEU A 1 208 ? 18.167 -8.697 -35.925 1.00 86.69 208 LEU A C 1
ATOM 1683 O O . LEU A 1 208 ? 17.555 -8.063 -35.070 1.00 86.69 208 LEU A O 1
ATOM 1687 N N . HIS A 1 209 ? 17.713 -9.846 -36.429 1.00 85.88 209 HIS A N 1
ATOM 1688 C CA . HIS A 1 209 ? 16.437 -10.442 -36.032 1.00 85.88 209 HIS A CA 1
ATOM 1689 C C . HIS A 1 209 ? 16.414 -10.855 -34.549 1.00 85.88 209 HIS A C 1
ATOM 1691 O O . HIS A 1 209 ? 15.398 -10.663 -33.887 1.00 85.88 209 HIS A O 1
ATOM 1697 N N . GLU A 1 210 ? 17.528 -11.347 -33.992 1.00 86.31 210 GLU A N 1
ATOM 1698 C CA . GLU A 1 210 ? 17.635 -11.659 -32.558 1.00 86.31 210 GLU A CA 1
ATOM 1699 C C . GLU A 1 210 ? 17.598 -10.386 -31.713 1.00 86.31 210 GLU A C 1
ATOM 1701 O O . GLU A 1 210 ? 16.898 -10.318 -30.703 1.00 86.31 210 GLU A O 1
ATOM 1706 N N . ARG A 1 211 ? 18.311 -9.342 -32.148 1.00 88.81 211 ARG A N 1
ATOM 1707 C CA . ARG A 1 211 ? 18.310 -8.038 -31.469 1.00 88.81 211 ARG A CA 1
ATOM 1708 C C . ARG A 1 211 ? 16.934 -7.380 -31.512 1.00 88.81 211 ARG A C 1
ATOM 1710 O O . ARG A 1 211 ? 16.528 -6.743 -30.542 1.00 88.81 211 ARG A O 1
ATOM 1717 N N . LEU A 1 212 ? 16.206 -7.544 -32.616 1.00 89.69 212 LEU A N 1
ATOM 1718 C CA . LEU A 1 212 ? 14.829 -7.086 -32.734 1.00 89.69 212 LEU A CA 1
ATOM 1719 C C . LEU A 1 212 ? 13.898 -7.868 -31.803 1.00 89.69 212 LEU A C 1
ATOM 1721 O O . LEU A 1 212 ? 13.171 -7.237 -31.042 1.00 89.69 212 LEU A O 1
ATOM 1725 N N . ALA A 1 213 ? 13.974 -9.200 -31.790 1.00 88.19 213 ALA A N 1
ATOM 1726 C CA . ALA A 1 213 ? 13.192 -10.032 -30.875 1.00 88.19 213 ALA A CA 1
ATOM 1727 C C . ALA A 1 213 ? 13.455 -9.672 -29.401 1.00 88.19 213 ALA A C 1
ATOM 1729 O O . ALA A 1 213 ? 12.514 -9.557 -28.613 1.00 88.19 213 ALA A O 1
ATOM 1730 N N . TRP A 1 214 ? 14.717 -9.409 -29.041 1.00 89.81 214 TRP A N 1
ATOM 1731 C CA . TRP A 1 214 ? 15.072 -8.868 -27.728 1.00 89.81 214 TRP A CA 1
ATOM 1732 C C . TRP A 1 214 ? 14.376 -7.528 -27.463 1.00 89.81 214 TRP A C 1
ATOM 1734 O O . TRP A 1 214 ? 13.737 -7.365 -26.426 1.00 89.81 214 TRP A O 1
ATOM 1744 N N . ALA A 1 215 ? 14.443 -6.582 -28.405 1.00 88.00 215 ALA A N 1
ATOM 1745 C CA . ALA A 1 215 ? 13.855 -5.258 -28.221 1.00 88.00 215 ALA A CA 1
ATOM 1746 C C . ALA A 1 215 ? 12.324 -5.315 -28.070 1.00 88.00 215 ALA A C 1
ATOM 1748 O O . ALA A 1 215 ? 11.748 -4.531 -27.320 1.00 88.00 215 ALA A O 1
ATOM 1749 N N . GLU A 1 216 ? 11.649 -6.246 -28.745 1.00 89.50 216 GLU A N 1
ATOM 1750 C CA . GLU A 1 216 ? 10.208 -6.466 -28.580 1.00 89.50 216 GLU A CA 1
ATOM 1751 C C . GLU A 1 216 ? 9.856 -7.069 -27.221 1.00 89.50 216 GLU A C 1
ATOM 1753 O O . GLU A 1 216 ? 8.929 -6.594 -26.558 1.00 89.50 216 GLU A O 1
ATOM 1758 N N . ALA A 1 217 ? 10.620 -8.067 -26.774 1.00 87.06 217 ALA A N 1
ATOM 1759 C CA . ALA A 1 217 ? 10.459 -8.644 -25.444 1.00 87.06 217 ALA A CA 1
ATOM 1760 C C . ALA A 1 217 ? 10.711 -7.602 -24.341 1.00 87.06 217 ALA A C 1
ATOM 1762 O O . ALA A 1 217 ? 9.985 -7.563 -23.344 1.00 87.06 217 ALA A O 1
ATOM 1763 N N . GLU A 1 218 ? 11.699 -6.731 -24.539 1.00 87.75 218 GLU A N 1
ATOM 1764 C CA . GLU A 1 218 ? 12.049 -5.668 -23.602 1.00 87.75 218 GLU A CA 1
ATOM 1765 C C . GLU A 1 218 ? 10.967 -4.581 -23.544 1.00 87.75 218 GLU A C 1
ATOM 1767 O O . GLU A 1 218 ? 10.568 -4.173 -22.454 1.00 87.75 218 GLU A O 1
ATOM 1772 N N . VAL A 1 219 ? 10.395 -4.182 -24.687 1.00 91.38 219 VAL A N 1
ATOM 1773 C CA . VAL A 1 219 ? 9.204 -3.312 -24.722 1.00 91.38 219 VAL A CA 1
ATOM 1774 C C . VAL A 1 219 ? 8.052 -3.929 -23.926 1.00 91.38 219 VAL A C 1
ATOM 1776 O O . VAL A 1 219 ? 7.506 -3.277 -23.038 1.00 91.38 219 VAL A O 1
ATOM 1779 N N . ALA A 1 220 ? 7.714 -5.197 -24.180 1.00 89.69 220 ALA A N 1
ATOM 1780 C CA . ALA A 1 220 ? 6.616 -5.874 -23.488 1.00 89.69 220 ALA A CA 1
ATOM 1781 C C . ALA A 1 220 ? 6.865 -6.025 -21.976 1.00 89.69 220 ALA A C 1
ATOM 1783 O O . ALA A 1 220 ? 5.930 -6.059 -21.171 1.00 89.69 220 ALA A O 1
ATOM 1784 N N . ARG A 1 221 ? 8.129 -6.138 -21.557 1.00 87.38 221 ARG A N 1
ATOM 1785 C CA . ARG A 1 221 ? 8.508 -6.116 -20.142 1.00 87.38 221 ARG A CA 1
ATOM 1786 C C . ARG A 1 221 ? 8.276 -4.734 -19.534 1.00 87.38 221 ARG A C 1
ATOM 1788 O O . ARG A 1 221 ? 7.630 -4.655 -18.493 1.00 87.38 221 ARG A O 1
ATOM 1795 N N . TRP A 1 222 ? 8.766 -3.671 -20.167 1.00 89.44 222 TRP A N 1
ATOM 1796 C CA . TRP A 1 222 ? 8.573 -2.308 -19.674 1.00 89.44 222 TRP A CA 1
ATOM 1797 C C . TRP A 1 222 ? 7.101 -1.902 -19.613 1.00 89.44 222 TRP A C 1
ATOM 1799 O O . TRP A 1 222 ? 6.690 -1.279 -18.637 1.00 89.44 222 TRP A O 1
ATOM 1809 N N . ASP A 1 223 ? 6.295 -2.301 -20.597 1.00 92.19 223 ASP A N 1
ATOM 1810 C CA . ASP A 1 223 ? 4.851 -2.058 -20.581 1.00 92.19 223 ASP A CA 1
ATOM 1811 C C . ASP A 1 223 ? 4.176 -2.715 -19.364 1.00 92.19 223 ASP A C 1
ATOM 1813 O O . ASP A 1 223 ? 3.345 -2.080 -18.713 1.00 92.19 223 ASP A O 1
ATOM 1817 N N . ARG A 1 224 ? 4.568 -3.949 -19.007 1.00 91.00 224 ARG A N 1
ATOM 1818 C CA . ARG A 1 224 ? 4.079 -4.628 -17.793 1.00 91.00 224 ARG A CA 1
ATOM 1819 C C . ARG A 1 224 ? 4.516 -3.913 -16.518 1.00 91.00 224 ARG A C 1
ATOM 1821 O O . ARG A 1 224 ? 3.665 -3.581 -15.705 1.00 91.00 224 ARG A O 1
ATOM 1828 N N . LEU A 1 225 ? 5.806 -3.596 -16.387 1.00 83.75 225 LEU A N 1
ATOM 1829 C CA . LEU A 1 225 ? 6.329 -2.871 -15.221 1.00 83.75 225 LEU A CA 1
ATOM 1830 C C . LEU A 1 225 ? 5.620 -1.525 -15.020 1.00 83.75 225 LEU A C 1
ATOM 1832 O O . LEU A 1 225 ? 5.266 -1.161 -13.901 1.00 83.75 225 LEU A O 1
ATOM 1836 N N . LEU A 1 226 ? 5.373 -0.795 -16.108 1.00 91.75 226 LEU A N 1
ATOM 1837 C CA . LEU A 1 226 ? 4.656 0.473 -16.056 1.00 91.75 226 LEU A CA 1
ATOM 1838 C C . LEU A 1 226 ? 3.174 0.282 -15.700 1.00 91.75 226 LEU A C 1
ATOM 1840 O O . LEU A 1 226 ? 2.603 1.128 -15.014 1.00 91.75 226 LEU A O 1
ATOM 1844 N N . ALA A 1 227 ? 2.532 -0.791 -16.169 1.00 93.69 227 ALA A N 1
ATOM 1845 C CA . ALA A 1 227 ? 1.154 -1.112 -15.808 1.00 93.69 227 ALA A CA 1
ATOM 1846 C C . ALA A 1 227 ? 1.020 -1.447 -14.315 1.00 93.69 227 ALA A C 1
ATOM 1848 O O . ALA A 1 227 ? 0.124 -0.912 -13.659 1.00 93.69 227 ALA A O 1
ATOM 1849 N N . ASP A 1 228 ? 1.939 -2.247 -13.775 1.00 87.88 228 ASP A N 1
ATOM 1850 C CA . ASP A 1 228 ? 1.971 -2.614 -12.357 1.00 87.88 228 ASP A CA 1
ATOM 1851 C C . ASP A 1 228 ? 2.185 -1.376 -11.475 1.00 87.88 228 ASP A C 1
ATOM 1853 O O . ASP A 1 228 ? 1.418 -1.131 -10.541 1.00 87.88 228 ASP A O 1
ATOM 1857 N N . LEU A 1 229 ? 3.150 -0.521 -11.833 1.00 89.00 229 LEU A N 1
ATOM 1858 C CA . LEU A 1 229 ? 3.420 0.723 -11.109 1.00 89.00 229 LEU A CA 1
ATOM 1859 C C . LEU A 1 229 ? 2.230 1.699 -11.161 1.00 89.00 229 LEU A C 1
ATOM 1861 O O . LEU A 1 229 ? 1.893 2.342 -10.166 1.00 89.00 229 LEU A O 1
ATOM 1865 N N . LYS A 1 230 ? 1.527 1.782 -12.299 1.00 96.56 230 LYS A N 1
ATOM 1866 C CA . LYS A 1 230 ? 0.282 2.563 -12.412 1.00 96.56 230 LYS A CA 1
ATOM 1867 C C . LYS A 1 230 ? -0.826 2.009 -11.529 1.00 96.56 230 LYS A C 1
ATOM 1869 O O . LYS A 1 230 ? -1.554 2.789 -10.915 1.00 96.56 230 LYS A O 1
ATOM 1874 N N . ALA A 1 231 ? -0.988 0.689 -11.489 1.00 93.81 231 ALA A N 1
ATOM 1875 C CA . ALA A 1 231 ? -1.984 0.054 -10.639 1.00 93.81 231 ALA A CA 1
ATOM 1876 C C . ALA A 1 231 ? -1.706 0.367 -9.164 1.00 93.81 231 ALA A C 1
ATOM 1878 O O . ALA A 1 231 ? -2.617 0.782 -8.449 1.00 93.81 231 ALA A O 1
ATOM 1879 N N . GLU A 1 232 ? -0.445 0.266 -8.746 1.00 91.94 232 GLU A N 1
ATOM 1880 C CA . GLU A 1 232 ? 0.011 0.624 -7.405 1.00 91.94 232 GLU A CA 1
ATOM 1881 C C . GLU A 1 232 ? -0.278 2.095 -7.066 1.00 91.94 232 GLU A C 1
ATOM 1883 O O . GLU A 1 232 ? -0.909 2.385 -6.047 1.00 91.94 232 GLU A O 1
ATOM 1888 N N . TYR A 1 233 ? 0.096 3.022 -7.952 1.00 93.94 233 TYR A N 1
ATOM 1889 C CA . TYR A 1 233 ? -0.190 4.449 -7.797 1.00 93.94 233 TYR A CA 1
ATOM 1890 C C . TYR A 1 233 ? -1.690 4.720 -7.603 1.00 93.94 233 TYR A C 1
ATOM 1892 O O . TYR A 1 233 ? -2.096 5.467 -6.709 1.00 93.94 233 TYR A O 1
ATOM 1900 N N . LEU A 1 234 ? -2.547 4.083 -8.407 1.00 96.69 234 LEU A N 1
ATOM 1901 C CA . LEU A 1 234 ? -3.999 4.217 -8.278 1.00 96.69 234 LEU A CA 1
ATOM 1902 C C . LEU A 1 234 ? -4.523 3.638 -6.960 1.00 96.69 234 LEU A C 1
ATOM 1904 O O . LEU A 1 234 ? -5.456 4.199 -6.382 1.00 96.69 234 LEU A O 1
ATOM 1908 N N . LEU A 1 235 ? -3.936 2.541 -6.484 1.00 94.06 235 LEU A N 1
ATOM 1909 C CA . LEU A 1 235 ? -4.300 1.905 -5.220 1.00 94.06 235 LEU A CA 1
ATOM 1910 C C . LEU A 1 235 ? -3.971 2.821 -4.036 1.00 94.06 235 LEU A C 1
ATOM 1912 O O . LEU A 1 235 ? -4.832 3.040 -3.185 1.00 94.06 235 LEU A O 1
ATOM 1916 N N . LEU A 1 236 ? -2.792 3.454 -4.050 1.00 93.69 236 LEU A N 1
ATOM 1917 C CA . LEU A 1 236 ? -2.412 4.477 -3.070 1.00 93.69 236 LEU A CA 1
ATOM 1918 C C . LEU A 1 236 ? -3.410 5.641 -3.056 1.00 93.69 236 LEU A C 1
ATOM 1920 O O . LEU A 1 236 ? -3.865 6.046 -1.988 1.00 93.69 236 LEU A O 1
ATOM 1924 N N . ARG A 1 237 ? -3.824 6.144 -4.228 1.00 95.81 237 ARG A N 1
ATOM 1925 C CA . ARG A 1 237 ? -4.781 7.266 -4.312 1.00 95.81 237 ARG A CA 1
ATOM 1926 C C . ARG A 1 237 ? -6.211 6.911 -3.909 1.00 95.81 237 ARG A C 1
ATOM 1928 O O . ARG A 1 237 ? -6.968 7.799 -3.517 1.00 95.81 237 ARG A O 1
ATOM 1935 N N . ARG A 1 238 ? -6.607 5.644 -4.032 1.00 95.50 238 ARG A N 1
ATOM 1936 C CA . ARG A 1 238 ? -7.924 5.155 -3.592 1.00 95.50 238 ARG A CA 1
ATOM 1937 C C . ARG A 1 238 ? -7.957 4.793 -2.106 1.00 95.50 238 ARG A C 1
ATOM 1939 O O . ARG A 1 238 ? -9.044 4.601 -1.572 1.00 95.50 238 ARG A O 1
ATOM 1946 N N . GLY A 1 239 ? -6.798 4.691 -1.457 1.00 94.19 239 GLY A N 1
ATOM 1947 C CA . GLY A 1 239 ? -6.694 4.363 -0.041 1.00 94.19 239 GLY A CA 1
ATOM 1948 C C . GLY A 1 239 ? -7.289 5.439 0.869 1.00 94.19 239 GLY A C 1
ATOM 1949 O O . GLY A 1 239 ? -7.248 6.634 0.569 1.00 94.19 239 GLY A O 1
ATOM 1950 N N . GLU A 1 240 ? -7.798 5.011 2.024 1.00 93.75 240 GLU A N 1
ATOM 1951 C CA . GLU A 1 240 ? -8.424 5.911 3.000 1.00 93.75 240 GLU A CA 1
ATOM 1952 C C . GLU A 1 240 ? -7.432 6.946 3.548 1.00 93.75 240 GLU A C 1
ATOM 1954 O O . GLU A 1 240 ? -7.766 8.123 3.654 1.00 93.75 240 GLU A O 1
ATOM 1959 N N . VAL A 1 241 ? -6.180 6.541 3.791 1.00 93.50 241 VAL A N 1
ATOM 1960 C CA . VAL A 1 241 ? -5.108 7.449 4.234 1.00 93.50 241 VAL A CA 1
ATOM 1961 C C . VAL A 1 241 ? -4.913 8.592 3.237 1.00 93.50 241 VAL A C 1
ATOM 1963 O O . VAL A 1 241 ? -4.786 9.737 3.650 1.00 93.50 241 VAL A O 1
ATOM 1966 N N . HIS A 1 242 ? -4.969 8.322 1.927 1.00 96.88 242 HIS A N 1
ATOM 1967 C CA . HIS A 1 242 ? -4.879 9.374 0.912 1.00 96.88 242 HIS A CA 1
ATOM 1968 C C . HIS A 1 242 ? -6.099 10.295 0.912 1.00 96.88 242 HIS A C 1
ATOM 1970 O O . HIS A 1 242 ? -5.942 11.504 0.745 1.00 96.88 242 HIS A O 1
ATOM 1976 N N . ARG A 1 243 ? -7.308 9.761 1.124 1.00 95.81 243 ARG A N 1
ATOM 1977 C CA . ARG A 1 243 ? -8.524 10.579 1.241 1.00 95.81 243 ARG A CA 1
ATOM 1978 C C . ARG A 1 243 ? -8.438 11.541 2.427 1.00 95.81 243 ARG A C 1
ATOM 1980 O O . ARG A 1 243 ? -8.742 12.721 2.270 1.00 95.81 243 ARG A O 1
ATOM 1987 N N . LEU A 1 244 ? -8.020 11.042 3.589 1.00 95.19 244 LEU A N 1
ATOM 1988 C CA . LEU A 1 244 ? -7.851 11.843 4.803 1.00 95.19 244 LEU A CA 1
ATOM 1989 C C . LEU A 1 244 ? -6.712 12.855 4.650 1.00 95.19 244 LEU A C 1
ATOM 1991 O O . LEU A 1 244 ? -6.916 14.033 4.930 1.00 95.19 244 LEU A O 1
ATOM 1995 N N . TRP A 1 245 ? -5.572 12.428 4.102 1.00 97.31 245 TRP A N 1
ATOM 1996 C CA . TRP A 1 245 ? -4.443 13.307 3.802 1.00 97.31 245 TRP A CA 1
ATOM 1997 C C . TRP A 1 245 ? -4.849 14.451 2.867 1.00 97.31 245 TRP A C 1
ATOM 1999 O O . TRP A 1 245 ? -4.567 15.607 3.152 1.00 97.31 245 TRP A O 1
ATOM 2009 N N . ARG A 1 246 ? -5.594 14.172 1.789 1.00 96.88 246 ARG A N 1
ATOM 2010 C CA . ARG A 1 246 ? -6.077 15.206 0.855 1.00 96.88 246 ARG A CA 1
ATOM 2011 C C . ARG A 1 246 ? -6.961 16.256 1.522 1.00 96.88 246 ARG A C 1
ATOM 2013 O O . ARG A 1 246 ? -6.868 17.430 1.168 1.00 96.88 246 ARG A O 1
ATOM 2020 N N . ARG A 1 247 ? -7.836 15.840 2.437 1.00 96.50 247 ARG A N 1
ATOM 2021 C CA . ARG A 1 247 ? -8.691 16.755 3.207 1.00 96.50 247 ARG A CA 1
ATOM 2022 C C . ARG A 1 247 ? -7.854 17.597 4.173 1.00 96.50 247 ARG A C 1
ATOM 2024 O O . ARG A 1 247 ? -8.016 18.812 4.201 1.00 96.50 247 ARG A O 1
ATOM 2031 N N . HIS A 1 248 ? -6.903 16.974 4.870 1.00 94.94 248 HIS A N 1
ATOM 2032 C CA . HIS A 1 248 ? -5.962 17.664 5.754 1.00 94.94 248 HIS A CA 1
ATOM 2033 C C . HIS A 1 248 ? -5.120 18.711 5.002 1.00 94.94 248 HIS A C 1
ATOM 2035 O O . HIS A 1 248 ? -5.067 19.864 5.411 1.00 94.94 248 HIS A O 1
ATOM 2041 N N . GLU A 1 249 ? -4.547 18.361 3.846 1.00 93.94 249 GLU A N 1
ATOM 2042 C CA . GLU A 1 249 ? -3.822 19.305 2.975 1.00 93.94 249 GLU A CA 1
ATOM 2043 C C . GLU A 1 249 ? -4.701 20.460 2.474 1.00 93.94 249 GLU A C 1
ATOM 2045 O O . GLU A 1 249 ? -4.206 21.544 2.179 1.00 93.94 249 GLU A O 1
ATOM 2050 N N . SER A 1 250 ? -6.015 20.246 2.382 1.00 94.88 250 SER A N 1
ATOM 2051 C CA . SER A 1 250 ? -6.973 21.294 2.008 1.00 94.88 250 SER A CA 1
ATOM 2052 C C . SER A 1 250 ? -7.331 22.219 3.183 1.00 94.88 250 SER A C 1
ATOM 2054 O O . SER A 1 250 ? -8.134 23.134 3.007 1.00 94.88 250 SER A O 1
ATOM 2056 N N . GLY A 1 251 ? -6.747 21.997 4.366 1.00 93.31 251 GLY A N 1
ATOM 2057 C CA . GLY A 1 251 ? -6.982 22.771 5.585 1.00 93.31 251 GLY A CA 1
ATOM 2058 C C . GLY A 1 251 ? -8.194 22.317 6.399 1.00 93.31 251 GLY A C 1
ATOM 2059 O O . GLY A 1 251 ? -8.615 23.034 7.305 1.00 93.31 251 GLY A O 1
ATOM 2060 N N . GLU A 1 252 ? -8.785 21.159 6.091 1.00 95.12 252 GLU A N 1
ATOM 2061 C CA . GLU A 1 252 ? -9.858 20.610 6.921 1.00 95.12 252 GLU A CA 1
ATOM 2062 C C . GLU A 1 252 ? -9.294 20.052 8.245 1.00 95.12 252 GLU A C 1
ATOM 2064 O O . GLU A 1 252 ? -8.260 19.377 8.220 1.00 95.12 252 GLU A O 1
ATOM 2069 N N . PRO A 1 253 ? -9.990 20.243 9.385 1.00 94.69 253 PRO A N 1
ATOM 2070 C CA . PRO A 1 253 ? -9.567 19.750 10.700 1.00 94.69 253 PRO A CA 1
ATOM 2071 C C . PRO A 1 253 ? -9.871 18.250 10.858 1.00 94.69 253 PRO A C 1
ATOM 2073 O O . PRO A 1 253 ? -10.703 17.822 11.656 1.00 94.69 253 PRO A O 1
ATOM 2076 N N . VAL A 1 254 ? -9.278 17.431 9.988 1.00 95.19 254 VAL A N 1
ATOM 2077 C CA . VAL A 1 254 ? -9.568 15.991 9.888 1.00 95.19 254 VAL A CA 1
ATOM 2078 C C . VAL A 1 254 ? -9.108 15.237 11.131 1.00 95.19 254 VAL A C 1
ATOM 2080 O O . VAL A 1 254 ? -9.756 14.270 11.523 1.00 95.19 254 VAL A O 1
ATOM 2083 N N . LEU A 1 255 ? -7.982 15.645 11.719 1.00 93.44 255 LEU A N 1
ATOM 2084 C CA . LEU A 1 255 ? -7.398 14.962 12.871 1.00 93.44 255 LEU A CA 1
ATOM 2085 C C . LEU A 1 255 ? -8.223 15.226 14.128 1.00 93.44 255 LEU A C 1
ATOM 2087 O O . LEU A 1 255 ? -8.528 14.282 14.846 1.00 93.44 255 LEU A O 1
ATOM 2091 N N . GLU A 1 256 ? -8.643 16.473 14.330 1.00 94.06 256 GLU A N 1
ATOM 2092 C CA . GLU A 1 256 ? -9.512 16.888 15.429 1.00 94.06 256 GLU A CA 1
ATOM 2093 C C . GLU A 1 256 ? -10.868 16.184 15.340 1.00 94.06 256 GLU A C 1
ATOM 2095 O O . GLU A 1 256 ? -11.322 15.593 16.310 1.00 94.06 256 GLU A O 1
ATOM 2100 N N . GLN A 1 257 ? -11.476 16.144 14.148 1.00 94.56 257 GLN A N 1
ATOM 2101 C CA . GLN A 1 257 ? -12.728 15.406 13.929 1.00 94.56 257 GLN A CA 1
ATOM 2102 C C . GLN A 1 257 ? -12.592 13.920 14.275 1.00 94.56 257 GLN A C 1
ATOM 2104 O O . GLN A 1 257 ? -13.495 13.328 14.860 1.00 94.56 257 GLN A O 1
ATOM 2109 N N . LEU A 1 258 ? -11.472 13.303 13.892 1.00 94.00 258 LEU A N 1
ATOM 2110 C CA . LEU A 1 258 ? -11.237 11.885 14.140 1.00 94.00 258 LEU A CA 1
ATOM 2111 C C . LEU A 1 258 ? -10.983 11.601 15.627 1.00 94.00 258 LEU A C 1
ATOM 2113 O O . LEU A 1 258 ? -11.420 10.567 16.127 1.00 94.00 258 LEU A O 1
ATOM 2117 N N . GLU A 1 259 ? -10.307 12.512 16.323 1.00 95.75 259 GLU A N 1
ATOM 2118 C CA . GLU A 1 259 ? -10.122 12.488 17.775 1.00 95.75 259 GLU A CA 1
ATOM 2119 C C . GLU A 1 259 ? -11.473 12.600 18.499 1.00 95.75 259 GLU A C 1
ATOM 2121 O O . GLU A 1 259 ? -11.835 11.677 19.231 1.00 95.75 259 GLU A O 1
ATOM 2126 N N . ASP A 1 260 ? -12.269 13.630 18.194 1.00 96.38 260 ASP A N 1
ATOM 2127 C CA . ASP A 1 260 ? -13.602 13.858 18.772 1.00 96.38 260 ASP A CA 1
ATOM 2128 C C . ASP A 1 260 ? -14.534 12.647 18.564 1.00 96.38 260 ASP A C 1
ATOM 2130 O O . ASP A 1 260 ? -15.217 12.187 19.489 1.00 96.38 260 ASP A O 1
ATOM 2134 N N . ASP A 1 261 ? -14.544 12.080 17.351 1.00 95.94 261 ASP A N 1
ATOM 2135 C CA . ASP A 1 261 ? -15.335 10.892 17.021 1.00 95.94 261 ASP A CA 1
ATOM 2136 C C . ASP A 1 261 ? -14.899 9.669 17.847 1.00 95.94 261 ASP A C 1
ATOM 2138 O O . ASP A 1 261 ? -15.735 8.870 18.291 1.00 95.94 261 ASP A O 1
ATOM 2142 N N . LEU A 1 262 ? -13.592 9.484 18.054 1.00 95.69 262 LEU A N 1
ATOM 2143 C CA . LEU A 1 262 ? -13.063 8.376 18.848 1.00 95.69 262 LEU A CA 1
ATOM 2144 C C . LEU A 1 262 ? -13.346 8.550 20.335 1.00 95.69 262 LEU A C 1
ATOM 2146 O O . LEU A 1 262 ? -13.758 7.580 20.974 1.00 95.69 262 LEU A O 1
ATOM 2150 N N . GLU A 1 263 ? -13.199 9.757 20.874 1.00 97.12 263 GLU A N 1
ATOM 2151 C CA . GLU A 1 263 ? -13.560 10.068 22.256 1.00 97.12 263 GLU A CA 1
ATOM 2152 C C . GLU A 1 263 ? -15.049 9.816 22.508 1.00 97.12 263 GLU A C 1
ATOM 2154 O O . GLU A 1 263 ? -15.419 9.122 23.461 1.00 97.12 263 GLU A O 1
ATOM 2159 N N . ALA A 1 264 ? -15.924 10.282 21.612 1.00 97.56 264 ALA A N 1
ATOM 2160 C CA . ALA A 1 264 ? -17.359 10.038 21.708 1.00 97.56 264 ALA A CA 1
ATOM 2161 C C . ALA A 1 264 ? -17.687 8.534 21.699 1.00 97.56 264 ALA A C 1
ATOM 2163 O O . ALA A 1 264 ? -18.520 8.056 22.483 1.00 97.56 264 ALA A O 1
ATOM 2164 N N . ARG A 1 265 ? -17.005 7.758 20.845 1.00 97.12 265 ARG A N 1
ATOM 2165 C CA . ARG A 1 265 ? -17.141 6.293 20.800 1.00 97.12 265 ARG A CA 1
ATOM 2166 C C . ARG A 1 265 ? -16.608 5.625 22.059 1.00 97.12 265 ARG A C 1
ATOM 2168 O O . ARG A 1 265 ? -17.236 4.676 22.528 1.00 97.12 265 ARG A O 1
ATOM 2175 N N . LEU A 1 266 ? -15.505 6.111 22.620 1.00 97.12 266 LEU A N 1
ATOM 2176 C CA . LEU A 1 266 ? -14.935 5.600 23.861 1.00 97.12 266 LEU A CA 1
ATOM 2177 C C . LEU A 1 266 ? -15.887 5.835 25.037 1.00 97.12 266 LEU A C 1
ATOM 2179 O O . LEU A 1 266 ? -16.189 4.898 25.773 1.00 97.12 266 LEU A O 1
ATOM 2183 N N . VAL A 1 267 ? -16.463 7.035 25.148 1.00 97.88 267 VAL A N 1
ATOM 2184 C CA . VAL A 1 267 ? -17.493 7.354 26.149 1.00 97.88 267 VAL A CA 1
ATOM 2185 C C . VAL A 1 267 ? -18.713 6.441 25.995 1.00 97.88 267 VAL A C 1
ATOM 2187 O O . VAL A 1 267 ? -19.240 5.924 26.984 1.00 97.88 267 VAL A O 1
ATOM 2190 N N . ALA A 1 268 ? -19.176 6.206 24.765 1.00 97.25 268 ALA A N 1
ATOM 2191 C CA . ALA A 1 268 ? -20.295 5.302 24.510 1.00 97.25 268 ALA A CA 1
ATOM 2192 C C . ALA A 1 268 ? -19.965 3.842 24.877 1.00 97.25 268 ALA A C 1
ATOM 2194 O O . ALA A 1 268 ? -20.793 3.161 25.490 1.00 97.25 268 ALA A O 1
ATOM 2195 N N . ALA A 1 269 ? -18.760 3.373 24.541 1.00 95.19 269 ALA A N 1
ATOM 2196 C CA . ALA A 1 269 ? -18.280 2.037 24.876 1.00 95.19 269 ALA A CA 1
ATOM 2197 C C . ALA A 1 269 ? -18.127 1.852 26.394 1.00 95.19 269 ALA A C 1
ATOM 2199 O O . ALA A 1 269 ? -18.593 0.844 26.921 1.00 95.19 269 ALA A O 1
ATOM 2200 N N . GLY A 1 270 ? -17.585 2.847 27.103 1.00 96.62 270 GLY A N 1
ATOM 2201 C CA . GLY A 1 270 ? -17.479 2.855 28.564 1.00 96.62 270 GLY A CA 1
ATOM 2202 C C . GLY A 1 270 ? -18.851 2.771 29.233 1.00 96.62 270 GLY A C 1
ATOM 2203 O O . GLY A 1 270 ? -19.109 1.858 30.010 1.00 96.62 270 GLY A O 1
ATOM 2204 N N . ARG A 1 271 ? -19.810 3.611 28.814 1.00 97.81 271 ARG A N 1
ATOM 2205 C CA . ARG A 1 271 ? -21.199 3.536 29.313 1.00 97.81 271 ARG A CA 1
ATOM 2206 C C . ARG A 1 271 ? -21.849 2.177 29.049 1.00 97.81 271 ARG A C 1
ATOM 2208 O O . ARG A 1 271 ? -22.686 1.729 29.833 1.00 97.81 271 ARG A O 1
ATOM 2215 N N . ARG A 1 272 ? -21.536 1.536 27.918 1.00 96.50 272 ARG A N 1
ATOM 2216 C CA . ARG A 1 272 ? -22.024 0.186 27.604 1.00 96.50 272 ARG A CA 1
ATOM 2217 C C . ARG A 1 272 ? -21.407 -0.843 28.549 1.00 96.50 272 ARG A C 1
ATOM 2219 O O . ARG A 1 272 ? -22.154 -1.659 29.085 1.00 96.50 272 ARG A O 1
ATOM 2226 N N . LEU A 1 273 ? -20.094 -0.783 28.761 1.00 96.00 273 LEU A N 1
ATOM 2227 C CA . LEU A 1 273 ? -19.378 -1.641 29.701 1.00 96.00 273 LEU A CA 1
ATOM 2228 C C . LEU A 1 273 ? -19.959 -1.504 31.115 1.00 96.00 273 LEU A C 1
ATOM 2230 O O . LEU A 1 273 ? -20.386 -2.508 31.676 1.00 96.00 273 LEU A O 1
ATOM 2234 N N . ASP A 1 274 ? -20.122 -0.284 31.632 1.00 96.94 274 ASP A N 1
ATOM 2235 C CA . ASP A 1 274 ? -20.682 -0.029 32.970 1.00 96.94 274 ASP A CA 1
ATOM 2236 C C . ASP A 1 274 ? -22.061 -0.672 33.170 1.00 96.94 274 ASP A C 1
ATOM 2238 O O . ASP A 1 274 ? -22.358 -1.273 34.211 1.00 96.94 274 ASP A O 1
ATOM 2242 N N . ARG A 1 275 ? -22.928 -0.580 32.152 1.00 97.12 275 ARG A N 1
ATOM 2243 C CA . ARG A 1 275 ? -24.255 -1.216 32.175 1.00 97.12 275 ARG A CA 1
ATOM 2244 C C . ARG A 1 275 ? -24.149 -2.736 32.217 1.00 97.12 275 ARG A C 1
ATOM 2246 O O . ARG A 1 275 ? -24.915 -3.368 32.945 1.00 97.12 275 ARG A O 1
ATOM 2253 N N . LEU A 1 276 ? -23.235 -3.321 31.446 1.00 95.44 276 LEU A N 1
ATOM 2254 C CA . LEU A 1 276 ? -23.030 -4.768 31.399 1.00 95.44 276 LEU A CA 1
ATOM 2255 C C . LEU A 1 276 ? -22.437 -5.293 32.708 1.00 95.44 276 LEU A C 1
ATOM 2257 O O . LEU A 1 276 ? -22.962 -6.265 33.245 1.00 95.44 276 LEU A O 1
ATOM 2261 N N . VAL A 1 277 ? -21.448 -4.601 33.279 1.00 94.56 277 VAL A N 1
ATOM 2262 C CA . VAL A 1 277 ? -20.886 -4.895 34.608 1.00 94.56 277 VAL A CA 1
ATOM 2263 C C . VAL A 1 277 ? -21.983 -4.838 35.672 1.00 94.56 277 VAL A C 1
ATOM 2265 O O . VAL A 1 277 ? -22.147 -5.768 36.462 1.00 94.56 277 VAL A O 1
ATOM 2268 N N . THR A 1 278 ? -22.802 -3.781 35.665 1.00 95.56 278 THR A N 1
ATOM 2269 C CA . THR A 1 278 ? -23.925 -3.641 36.606 1.00 95.56 278 THR A CA 1
ATOM 2270 C C . THR A 1 278 ? -24.950 -4.765 36.432 1.00 95.56 278 THR A C 1
ATOM 2272 O O . THR A 1 278 ? -25.430 -5.325 37.419 1.00 95.56 278 THR A O 1
ATOM 2275 N N . SER A 1 279 ? -25.285 -5.126 35.189 1.00 93.06 279 SER A N 1
ATOM 2276 C CA . SER A 1 279 ? -26.198 -6.237 34.897 1.00 93.06 279 SER A CA 1
ATOM 2277 C C . SER A 1 279 ? -25.629 -7.581 35.346 1.00 93.06 279 SER A C 1
ATOM 2279 O O . SER A 1 279 ? -26.390 -8.423 35.815 1.00 93.06 279 SER A O 1
ATOM 2281 N N . TYR A 1 280 ? -24.324 -7.792 35.187 1.00 92.00 280 TYR A N 1
ATOM 2282 C CA . TYR A 1 280 ? -23.641 -9.005 35.615 1.00 92.00 280 TYR A CA 1
ATOM 2283 C C . TYR A 1 280 ? -23.683 -9.150 37.139 1.00 92.00 280 TYR A C 1
ATOM 2285 O O . TYR A 1 280 ? -24.143 -10.176 37.634 1.00 92.00 280 TYR A O 1
ATOM 2293 N N . ARG A 1 281 ? -23.319 -8.092 37.879 1.00 90.88 281 ARG A N 1
ATOM 2294 C CA . ARG A 1 281 ? -23.380 -8.071 39.353 1.00 90.88 281 ARG A CA 1
ATOM 2295 C C . ARG A 1 281 ? -24.788 -8.364 39.873 1.00 90.88 281 ARG A C 1
ATOM 2297 O O . ARG A 1 281 ? -24.959 -9.242 40.708 1.00 90.88 281 ARG A O 1
ATOM 2304 N N . ARG A 1 282 ? -25.815 -7.719 39.306 1.00 91.06 282 ARG A N 1
ATOM 2305 C CA . ARG A 1 282 ? -27.218 -7.991 39.671 1.00 91.06 282 ARG A CA 1
ATOM 2306 C C . ARG A 1 282 ? -27.625 -9.444 39.417 1.00 91.06 282 ARG A C 1
ATOM 2308 O O . ARG A 1 282 ? -28.274 -10.042 40.265 1.00 91.06 282 ARG A O 1
ATOM 2315 N N . ALA A 1 283 ? -27.230 -10.018 38.279 1.00 87.75 283 ALA A N 1
ATOM 2316 C CA . ALA A 1 283 ? -27.537 -11.411 37.956 1.00 87.75 283 ALA A CA 1
ATOM 2317 C C . ALA A 1 283 ? -26.851 -12.404 38.916 1.00 87.75 283 ALA A C 1
ATOM 2319 O O . ALA A 1 283 ? -27.423 -13.452 39.224 1.00 87.75 283 ALA A O 1
ATOM 2320 N N . LEU A 1 284 ? -25.646 -12.082 39.402 1.00 87.44 284 LEU A N 1
ATOM 2321 C CA . LEU A 1 284 ? -24.980 -12.854 40.454 1.00 87.44 284 LEU A CA 1
ATOM 2322 C C . LEU A 1 284 ? -25.730 -12.750 41.788 1.00 87.44 284 LEU A C 1
ATOM 2324 O O . LEU A 1 284 ? -26.023 -13.785 42.388 1.00 87.44 284 LEU A O 1
ATOM 2328 N N . ASP A 1 285 ? -26.099 -11.538 42.211 1.00 87.31 285 ASP A N 1
ATOM 2329 C CA . ASP A 1 285 ? -26.825 -11.302 43.467 1.00 87.31 285 ASP A CA 1
ATOM 2330 C C . ASP A 1 285 ? -28.188 -12.013 43.486 1.00 87.31 285 ASP A C 1
ATOM 2332 O O . ASP A 1 285 ? -28.555 -12.658 44.470 1.00 87.31 285 ASP A O 1
ATOM 2336 N N . GLU A 1 286 ? -28.952 -11.927 42.392 1.00 85.12 286 GLU A N 1
ATOM 2337 C CA . GLU A 1 286 ? -30.238 -12.618 42.240 1.00 85.12 286 GLU A CA 1
ATOM 2338 C C . GLU A 1 286 ? -30.076 -14.133 42.374 1.00 85.12 286 GLU A C 1
ATOM 2340 O O . GLU A 1 286 ? -30.851 -14.786 43.072 1.00 85.12 286 GLU A O 1
ATOM 2345 N N . ARG A 1 287 ? -29.030 -14.702 41.771 1.00 77.25 287 ARG A N 1
ATOM 2346 C CA . ARG A 1 287 ? -28.739 -16.132 41.899 1.00 77.25 287 ARG A CA 1
ATOM 2347 C C . ARG A 1 287 ? -28.324 -16.544 43.300 1.00 77.25 287 ARG A C 1
ATOM 2349 O O . ARG A 1 287 ? -28.798 -17.575 43.770 1.00 77.25 287 ARG A O 1
ATOM 2356 N N . GLN A 1 288 ? -27.483 -15.760 43.971 1.00 78.19 288 GLN A N 1
ATOM 2357 C CA . GLN A 1 288 ? -27.098 -16.032 45.358 1.00 78.19 288 GLN A CA 1
ATOM 2358 C C . GLN A 1 288 ? -28.325 -16.040 46.280 1.00 78.19 288 GLN A C 1
ATOM 2360 O O . GLN A 1 288 ? -28.449 -16.911 47.138 1.00 78.19 288 GLN A O 1
ATOM 2365 N N . ARG A 1 289 ? -29.289 -15.137 46.052 1.00 79.06 289 ARG A N 1
ATOM 2366 C CA . ARG A 1 289 ? -30.563 -15.113 46.792 1.00 79.06 289 ARG A CA 1
ATOM 2367 C C . ARG A 1 289 ? -31.465 -16.312 46.485 1.00 79.06 289 ARG A C 1
ATOM 2369 O O . ARG A 1 289 ? -32.183 -16.763 47.371 1.00 79.06 289 ARG A O 1
ATOM 2376 N N . LEU A 1 290 ? -31.440 -16.826 45.253 1.00 71.00 290 LEU A N 1
ATOM 2377 C CA . LEU A 1 290 ? -32.234 -17.985 44.819 1.00 71.00 290 LEU A CA 1
ATOM 2378 C C . LEU A 1 290 ? -31.590 -19.343 45.169 1.00 71.00 290 LEU A C 1
ATOM 2380 O O . LEU A 1 290 ? -32.257 -20.372 45.080 1.00 71.00 290 LEU A O 1
ATOM 2384 N N . SER A 1 291 ? -30.321 -19.381 45.589 1.00 60.47 291 SER A N 1
ATOM 2385 C CA . SER A 1 291 ? -29.646 -20.585 46.104 1.00 60.47 291 SER A CA 1
ATOM 2386 C C . SER A 1 291 ? -28.951 -20.336 47.450 1.00 60.47 291 SER A C 1
ATOM 2388 O O . SER A 1 291 ? -27.722 -20.318 47.505 1.00 60.47 291 SER A O 1
ATOM 2390 N N . PRO A 1 292 ? -29.691 -20.223 48.571 1.00 50.62 292 PRO A N 1
ATOM 2391 C CA . PRO A 1 292 ? -29.098 -19.944 49.883 1.00 50.62 292 PRO A CA 1
ATOM 2392 C C . PRO A 1 292 ? -28.341 -21.124 50.533 1.00 50.62 292 PRO A C 1
ATOM 2394 O O . PRO A 1 292 ? -28.049 -21.056 51.721 1.00 50.62 292 PRO A O 1
ATOM 2397 N N . GLY A 1 293 ? -28.064 -22.233 49.831 1.00 52.84 293 GLY A N 1
ATOM 2398 C CA . GLY A 1 293 ? -27.793 -23.517 50.502 1.00 52.84 293 GLY A CA 1
ATOM 2399 C C . GLY A 1 293 ? -26.842 -24.499 49.821 1.00 52.84 293 GLY A C 1
ATOM 2400 O O . GLY A 1 293 ? -26.997 -25.698 50.020 1.00 52.84 293 GLY A O 1
ATOM 2401 N N . LEU A 1 294 ? -25.870 -24.044 49.028 1.00 42.50 294 LEU A N 1
ATOM 2402 C CA . LEU A 1 294 ? -24.889 -24.947 48.404 1.00 42.50 294 LEU A CA 1
ATOM 2403 C C . LEU A 1 294 ? -23.441 -24.474 48.596 1.00 42.50 294 LEU A C 1
ATOM 2405 O O . LEU A 1 294 ? -22.628 -24.533 47.686 1.00 42.50 294 LEU A O 1
ATOM 2409 N N . PHE A 1 295 ? -23.117 -24.030 49.810 1.00 44.53 295 PHE A N 1
ATOM 2410 C CA . PHE A 1 295 ? -21.744 -24.060 50.312 1.00 44.53 295 PHE A CA 1
ATOM 2411 C C . PHE A 1 295 ? -21.697 -25.078 51.453 1.00 44.53 295 PHE A C 1
ATOM 2413 O O . PHE A 1 295 ? -22.391 -24.875 52.453 1.00 44.53 295 PHE A O 1
ATOM 2420 N N . PRO A 1 296 ? -20.935 -26.181 51.339 1.00 39.97 296 PRO A N 1
ATOM 2421 C CA . PRO A 1 296 ? -20.639 -26.982 52.506 1.00 39.97 296 PRO A CA 1
ATOM 2422 C C . PRO A 1 296 ? -19.739 -26.144 53.414 1.00 39.97 296 PRO A C 1
ATOM 2424 O O . PRO A 1 296 ? -18.671 -25.695 53.008 1.00 39.97 296 PRO A O 1
ATOM 2427 N N . THR A 1 297 ? -20.170 -25.943 54.656 1.00 38.84 297 THR A N 1
ATOM 2428 C CA . THR A 1 297 ? -19.227 -25.818 55.766 1.00 38.84 297 THR A CA 1
ATOM 2429 C C . THR A 1 297 ? -18.313 -27.036 55.721 1.00 38.84 297 THR A C 1
ATOM 2431 O O . THR A 1 297 ? -18.837 -28.132 55.896 1.00 38.84 297 THR A O 1
ATOM 2434 N N . PHE A 1 298 ? -17.027 -26.852 55.421 1.00 38.00 298 PHE A N 1
ATOM 2435 C CA . PHE A 1 298 ? -15.863 -27.460 56.082 1.00 38.00 298 PHE A CA 1
ATOM 2436 C C . PHE A 1 298 ? -14.575 -26.895 55.480 1.00 38.00 298 PHE A C 1
ATOM 2438 O O . PHE A 1 298 ? -14.436 -26.931 54.238 1.00 38.00 298 PHE A O 1
#

Sequence (298 aa):
MSHATLIRRRPPEPSRAVVRTQSTEEREYQRRLRQIAALERRFSELDAEVVVLRGALGQFASICDARVGDLLSELRRVSRLAADYEQRVQRLRFGYPPDRLGRPLDEADDDPFSVPGDDATAEPPADQGEARHAIPRDRTRDADIKRVYRDLAKRCHPDYAKTDAERRQREAVMQRINEAFRDRDLETLQSLARQTEASDPTFADRPLHERLAWAEAEVARWDRLLADLKAEYLLLRRGEVHRLWRRHESGEPVLEQLEDDLEARLVAAGRRLDRLVTSYRRALDERQRLSPGLFPTF

Radius of gyration: 38.01 Å; chains: 1; bounding box: 86×61×147 Å

pLDDT: mean 77.85, std 19.85, range [30.72, 97.88]

Foldseek 3Di:
DDDDDDDDDDDDDPDPPPPPDDDPLRVLLVVLVVLLVVLVVLLVVLVVVLVVLCVLLVVLVVVLCVQCVVLVVLLVVLLVLLVLLVVLLVCLVVPNDNVVSPDRPVPPPPPVPPDPDPPPDPDDDDDDDDDPPPDPDPVVLLVLLVVLLVVLCVQLPLVPDPDPVSSVVSVVLNVQSVVCSVVSPSVSSVVSSLVCLVVPPCNVVDDSVVSSVSSVVSSVVSVVSSVVSVVSVVVSCPDPSNVLSVCVVVVHPSSVVVNVVSVVSSVVSNVSSVVSVVSSVVSVVVVCVVPVDPDDDD

Secondary structure (DSSP, 8-state):
--------PPPPP----------HHHHHHHHHHHHHHHHHHHHHHHHHHHHHHHHHHHHHHHHHHHHHHHHHHHHHHHHHHHHHHHHHHHHHHTT--GGGS-S-TTTS---TT---------PPP-------------HHHHHHHHHHHHHHHHHH-GGG-SSHHHHHHHHHHHHHHHHHHHTT-HHHHHHHHHHTGGGSTTGGGS-HHHHHHHHHHHHHHHHHHHHHHHHHHHHHHHSHHHHHHHHHHTT--HHHHHHHHHHHHHHHHHHHHHHHHHHHHHHHHHHHHH-TT-----